Protein AF-A0A965Y0E2-F1 (afdb_monomer)

pLDDT: mean 81.2, std 21.2, range [23.09, 98.19]

Secondary structure (DSSP, 8-state):
--------SHHHHHHHHTTTTSS-------------PPPPPPPP----------------------TT---TTTS--SS-TTTSPPP---S-------TTT--SHHHHHHHHTT--BSSEE-TT--EE-STTSSBSEEEEEEEE-TTSS-EEEEEEEPTT-B-TTSPBP-HHHHHHHHHHHH-TT--SS--GGGS--TTHHHHHHTS-HHHHHHHHHHHHH--EEETTEEE-PPPTT--HHHHHHHHHTHHHHHHHHHHHHHHHHHHHHGGGHHHHSTTS-HHHHHH-HHHHHHHHHHHTTSEEE-TTS-EEETTS-EE-TTTS---HHHHHHHHHHHHTT---TTTSGGGS--

Sequence (354 aa):
MKKTAKTRILVLLLAVAMIFAVTSCSKDDTTTTTTTAPGQSTEPDGTTGDTTTTGGASGEVLPDVPADRYDATVTPRTGNNATTPLVVSTGTLDGKFSPFFNTSAYDVDVTGMTQIGLLYYDKTGAPQAGVEYPSFAYEYTQEVAADNSTSTYTFVLKNGITFSDGEPVSAKDVLFSIYVYSDPMYDGASTYYTMNIQGMSEYKLQTSAETLEMVDAILAAGVSGEAGAPEIPEAAGVSAEDSEKFWGYMDEAGVIFAQEIIDYVNNNYAGYIADMFAPYTPEEVAASDTLKAAFGMVMWGFGEVAEDGSFTDALGNSYDLAADTVDASVYWENIIGSYGYNLSDADGINYEKA

Foldseek 3Di:
DPDDDPQAPLNLLVLLVLVPDPPDDDDDDDDDDDDDDDDDDDDPPDDPPPPDPPDDDPDDDDFLADPPDDDCVVPPDPDDPVPDDDDDDDPDAPPPLDCQAGDDPRSVVVNVVQDAAQWDADPVRDTDADSPDSHQFRDKDWDAPPVNPDIDIDTDGTPLDAHPVRHDDDVVVVVVSLCQLLALPRPHDDPSLPDPDPCSVCRNSVHDPVVVVQSVQQVVQAWFDAQPDIDRDDGPPYDPVVSCSSCVSVLVSQLVQLVVLLVVCLVPPLVCCVPFVPPDHSVRCVVDQQSSSLSSQRVLVQWGADNVRWIAGVVGDIDDSVPDGDGSSVVSSSQCNVAPRDPDCPRHSVVSHD

Structure (mmCIF, N/CA/C/O backbone):
data_AF-A0A965Y0E2-F1
#
_entry.id   AF-A0A965Y0E2-F1
#
loop_
_atom_site.group_PDB
_atom_site.id
_atom_site.type_symbol
_atom_site.label_atom_id
_atom_site.label_alt_id
_atom_site.label_comp_id
_atom_site.label_asym_id
_atom_site.label_entity_id
_atom_site.label_seq_id
_atom_site.pdbx_PDB_ins_code
_atom_site.Cartn_x
_atom_site.Cartn_y
_atom_site.Cartn_z
_atom_site.occupancy
_atom_site.B_iso_or_equiv
_atom_site.auth_seq_id
_atom_site.auth_comp_id
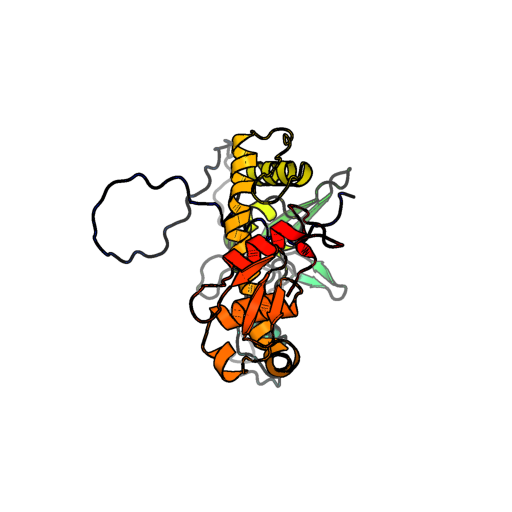_atom_site.auth_asym_id
_atom_site.auth_atom_id
_atom_site.pdbx_PDB_model_num
ATOM 1 N N . MET A 1 1 ? -15.292 18.570 -2.685 1.00 29.58 1 MET A N 1
ATOM 2 C CA . MET A 1 1 ? -14.900 17.576 -3.709 1.00 29.58 1 MET A CA 1
ATOM 3 C C . MET A 1 1 ? -13.518 17.948 -4.235 1.00 29.58 1 MET A C 1
ATOM 5 O O . MET A 1 1 ? -13.412 18.695 -5.200 1.00 29.58 1 MET A O 1
ATOM 9 N N . LYS A 1 2 ? -12.464 17.530 -3.520 1.00 28.14 2 LYS A N 1
ATOM 10 C CA . LYS A 1 2 ? -11.068 17.652 -3.964 1.00 28.14 2 LYS A CA 1
ATOM 11 C C . LYS A 1 2 ? -10.786 16.504 -4.939 1.00 28.14 2 LYS A C 1
ATOM 13 O O . LYS A 1 2 ? -11.335 15.419 -4.766 1.00 28.14 2 LYS A O 1
ATOM 18 N N . LYS A 1 3 ? -10.036 16.801 -6.000 1.00 26.55 3 LYS A N 1
ATOM 19 C CA . LYS A 1 3 ? -9.752 15.898 -7.118 1.00 26.55 3 LYS A CA 1
ATOM 20 C C . LYS A 1 3 ? -9.220 14.551 -6.616 1.00 26.55 3 LYS A C 1
ATOM 22 O O . LYS A 1 3 ? -8.367 14.494 -5.742 1.00 26.55 3 LYS A O 1
ATOM 27 N N . THR A 1 4 ? -9.793 13.514 -7.205 1.00 28.77 4 THR A N 1
ATOM 28 C CA . THR A 1 4 ? -9.456 12.093 -7.160 1.00 28.77 4 THR A CA 1
ATOM 29 C C . THR A 1 4 ? -7.957 11.802 -7.089 1.00 28.77 4 THR A C 1
ATOM 31 O O . THR A 1 4 ? -7.171 12.415 -7.808 1.00 28.77 4 THR A O 1
ATOM 34 N N . ALA A 1 5 ? -7.614 10.828 -6.241 1.00 37.31 5 ALA A N 1
ATOM 35 C CA . ALA A 1 5 ? -6.304 10.208 -6.080 1.00 37.31 5 ALA A CA 1
ATOM 36 C C . ALA A 1 5 ? -5.578 10.008 -7.422 1.00 37.31 5 ALA A C 1
ATOM 38 O O . ALA A 1 5 ? -6.067 9.292 -8.295 1.00 37.31 5 ALA A O 1
ATOM 39 N N . LYS A 1 6 ? -4.410 10.642 -7.581 1.00 43.53 6 LYS A N 1
ATOM 40 C CA . LYS A 1 6 ? -3.463 10.317 -8.653 1.00 43.53 6 LYS A CA 1
ATOM 41 C C . LYS A 1 6 ? -2.618 9.136 -8.181 1.00 43.53 6 LYS A C 1
ATOM 43 O O . LYS A 1 6 ? -1.655 9.299 -7.439 1.00 43.53 6 LYS A O 1
ATOM 48 N N . THR A 1 7 ? -3.046 7.933 -8.531 1.00 44.69 7 THR A N 1
ATOM 49 C CA . THR A 1 7 ? -2.396 6.686 -8.127 1.00 44.69 7 THR A CA 1
ATOM 50 C C . THR A 1 7 ? -1.202 6.381 -9.050 1.00 44.69 7 THR A C 1
ATOM 52 O O . THR A 1 7 ? -1.413 6.105 -10.223 1.00 44.69 7 THR A O 1
ATOM 55 N N . ARG A 1 8 ? 0.008 6.371 -8.440 1.00 57.09 8 ARG A N 1
ATOM 56 C CA . ARG A 1 8 ? 1.376 5.972 -8.891 1.00 57.09 8 ARG A CA 1
ATOM 57 C C . ARG A 1 8 ? 2.233 7.023 -9.642 1.00 57.09 8 ARG A C 1
ATOM 59 O O . ARG A 1 8 ? 2.103 7.199 -10.839 1.00 57.09 8 ARG A O 1
ATOM 66 N N . ILE A 1 9 ? 3.174 7.662 -8.927 1.00 59.78 9 ILE A N 1
ATOM 67 C CA . ILE A 1 9 ? 4.273 8.513 -9.461 1.00 59.78 9 ILE A CA 1
ATOM 68 C C . ILE A 1 9 ? 5.619 7.806 -9.188 1.00 59.78 9 ILE A C 1
ATOM 70 O O . ILE A 1 9 ? 6.377 8.210 -8.320 1.00 59.78 9 ILE A O 1
ATOM 74 N N . LEU A 1 10 ? 5.828 6.634 -9.796 1.00 49.69 10 LEU A N 1
ATOM 75 C CA . LEU A 1 10 ? 6.964 5.714 -9.580 1.00 49.69 10 LEU A CA 1
ATOM 76 C C . LEU A 1 10 ? 7.390 5.440 -8.112 1.00 49.69 10 LEU A C 1
ATOM 78 O O . LEU A 1 10 ? 8.427 5.880 -7.656 1.00 49.69 10 LEU A O 1
ATOM 82 N N . VAL A 1 11 ? 6.687 4.660 -7.286 1.00 51.94 11 VAL A N 1
ATOM 83 C CA . VAL A 1 11 ? 5.368 4.928 -6.691 1.00 51.94 11 VAL A CA 1
ATOM 84 C C . VAL A 1 11 ? 5.548 5.846 -5.466 1.00 51.94 11 VAL A C 1
ATOM 86 O O . VAL A 1 11 ? 5.697 5.400 -4.331 1.00 51.94 11 VAL A O 1
ATOM 89 N N . LEU A 1 12 ? 5.499 7.154 -5.759 1.00 57.75 12 LEU A N 1
ATOM 90 C CA . LEU A 1 12 ? 5.863 8.323 -4.935 1.00 57.75 12 LEU A CA 1
ATOM 91 C C . LEU A 1 12 ? 7.381 8.456 -4.712 1.00 57.75 12 LEU A C 1
ATOM 93 O O . LEU A 1 12 ? 7.840 8.624 -3.584 1.00 57.75 12 LEU A O 1
ATOM 97 N N . LEU A 1 13 ? 8.115 8.324 -5.835 1.00 54.41 13 LEU A N 1
ATOM 98 C CA . LEU A 1 13 ? 9.576 8.164 -5.996 1.00 54.41 13 LEU A CA 1
ATOM 99 C C . LEU A 1 13 ? 10.183 7.209 -4.963 1.00 54.41 13 LEU A C 1
ATOM 101 O O . LEU A 1 13 ? 11.173 7.478 -4.297 1.00 54.41 13 LEU A O 1
ATOM 105 N N . LEU A 1 14 ? 9.455 6.090 -4.865 1.00 50.97 14 LEU A N 1
ATOM 106 C CA . LEU A 1 14 ? 9.514 4.934 -3.962 1.00 50.97 14 LEU A CA 1
ATOM 107 C C . LEU A 1 14 ? 9.300 5.222 -2.463 1.00 50.97 14 LEU A C 1
ATOM 109 O O . LEU A 1 14 ? 9.989 4.701 -1.594 1.00 50.97 14 LEU A O 1
ATOM 113 N N . ALA A 1 15 ? 8.242 5.987 -2.176 1.00 51.47 15 ALA A N 1
ATOM 114 C CA . ALA A 1 15 ? 7.748 6.421 -0.860 1.00 51.47 15 ALA A CA 1
ATOM 115 C C . ALA A 1 15 ? 8.582 7.527 -0.183 1.00 51.47 15 ALA A C 1
ATOM 117 O O . ALA A 1 15 ? 8.897 7.453 1.001 1.00 51.47 15 ALA A O 1
ATOM 118 N N . VAL A 1 16 ? 8.886 8.591 -0.941 1.00 52.59 16 VAL A N 1
ATOM 119 C CA . VAL A 1 16 ? 9.861 9.650 -0.602 1.00 52.59 16 VAL A CA 1
ATOM 120 C C . VAL A 1 16 ? 11.269 9.056 -0.568 1.00 52.59 16 VAL A C 1
ATOM 122 O O . VAL A 1 16 ? 12.044 9.319 0.340 1.00 52.59 16 VAL A O 1
ATOM 125 N N . ALA A 1 17 ? 11.565 8.138 -1.488 1.00 52.66 17 ALA A N 1
ATOM 126 C CA . ALA A 1 17 ? 12.784 7.341 -1.480 1.00 52.66 17 ALA A CA 1
ATOM 127 C C . ALA A 1 17 ? 13.031 6.746 -0.058 1.00 52.66 17 ALA A C 1
ATOM 129 O O . ALA A 1 17 ? 14.023 6.970 0.628 1.00 52.66 17 ALA A O 1
ATOM 130 N N . MET A 1 18 ? 11.948 6.137 0.449 1.00 53.72 18 MET A N 1
ATOM 131 C CA . MET A 1 18 ? 11.673 5.645 1.812 1.00 53.72 18 MET A CA 1
ATOM 132 C C . MET A 1 18 ? 12.059 6.558 2.990 1.00 53.72 18 MET A C 1
ATOM 134 O O . MET A 1 18 ? 12.389 6.080 4.076 1.00 53.72 18 MET A O 1
ATOM 138 N N . ILE A 1 19 ? 11.944 7.874 2.788 1.00 50.62 19 ILE A N 1
ATOM 139 C CA . ILE A 1 19 ? 12.316 8.948 3.721 1.00 50.62 19 ILE A CA 1
ATOM 140 C C . ILE A 1 19 ? 13.860 9.056 3.850 1.00 50.62 19 ILE A C 1
ATOM 142 O O . ILE A 1 19 ? 14.419 9.037 4.949 1.00 50.62 19 ILE A O 1
ATOM 146 N N . PHE A 1 20 ? 14.592 9.127 2.723 1.00 51.72 20 PHE A N 1
ATOM 147 C CA . PHE A 1 20 ? 16.068 9.108 2.667 1.00 51.72 20 PHE A CA 1
ATOM 148 C C . PHE A 1 20 ? 16.770 10.234 3.462 1.00 51.72 20 PHE A C 1
ATOM 150 O O . PHE A 1 20 ? 16.831 11.399 3.056 1.00 51.72 20 PHE A O 1
ATOM 157 N N . ALA A 1 21 ? 17.449 9.924 4.566 1.00 51.31 21 ALA A N 1
ATOM 158 C CA . ALA A 1 21 ? 17.607 8.615 5.202 1.00 51.31 21 ALA A CA 1
ATOM 159 C C . ALA A 1 21 ? 17.860 8.844 6.699 1.00 51.31 21 ALA A C 1
ATOM 161 O O . ALA A 1 21 ? 18.983 9.143 7.099 1.00 51.31 21 ALA A O 1
ATOM 162 N N . VAL A 1 22 ? 16.793 8.850 7.504 1.00 43.81 22 VAL A N 1
ATOM 163 C CA . VAL A 1 22 ? 16.769 9.019 8.982 1.00 43.81 22 VAL A CA 1
ATOM 164 C C . VAL A 1 22 ? 17.597 10.204 9.562 1.00 43.81 22 VAL A C 1
ATOM 166 O O . VAL A 1 22 ? 17.837 10.250 10.758 1.00 43.81 22 VAL A O 1
ATOM 169 N N . THR A 1 23 ? 17.966 11.218 8.760 1.00 46.41 23 THR A N 1
ATOM 170 C CA . THR A 1 23 ? 18.879 12.365 9.046 1.00 46.41 23 THR A CA 1
ATOM 171 C C . THR A 1 23 ? 20.396 12.034 9.128 1.00 46.41 23 THR A C 1
ATOM 173 O O . THR A 1 23 ? 20.929 11.764 10.190 1.00 46.41 23 THR A O 1
ATOM 176 N N . SER A 1 24 ? 21.126 12.103 7.997 1.00 31.69 24 SER A N 1
ATOM 177 C CA . SER A 1 24 ? 22.609 12.187 7.852 1.00 31.69 24 SER A CA 1
ATOM 178 C C . SER A 1 24 ? 23.497 11.394 8.844 1.00 31.69 24 SER A C 1
ATOM 180 O O . SER A 1 24 ? 23.933 11.928 9.866 1.00 31.69 24 SER A O 1
ATOM 182 N N . CYS A 1 25 ? 23.947 10.185 8.484 1.00 33.22 25 CYS A N 1
ATOM 183 C CA .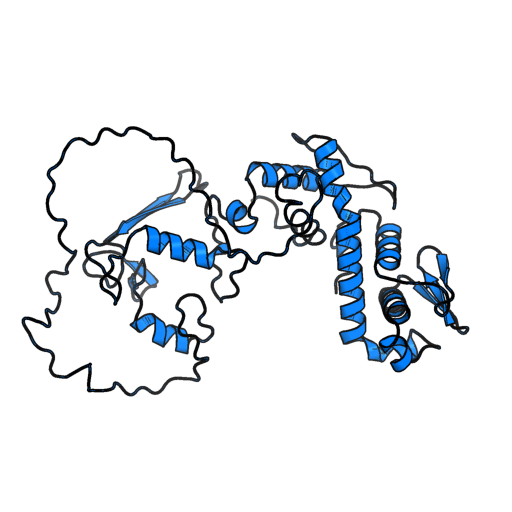 CYS A 1 25 ? 25.098 9.563 9.153 1.00 33.22 25 CYS A CA 1
ATOM 184 C C . CYS A 1 25 ? 26.390 10.372 8.911 1.00 33.22 25 CYS A C 1
ATOM 186 O O . CYS A 1 25 ? 26.945 10.380 7.811 1.00 33.22 25 CYS A O 1
ATOM 188 N N . SER A 1 26 ? 26.892 11.017 9.967 1.00 30.50 26 SER A N 1
ATOM 189 C CA . SER A 1 26 ? 28.255 11.547 10.051 1.00 30.50 26 SER A CA 1
ATOM 190 C C . SER A 1 26 ? 29.288 10.444 9.807 1.00 30.50 26 SER A C 1
ATOM 192 O O . SER A 1 26 ? 29.221 9.370 10.403 1.00 30.50 26 SER A O 1
ATOM 194 N N . LYS A 1 27 ? 30.273 10.743 8.956 1.00 30.38 27 LYS A N 1
ATOM 195 C CA . LYS A 1 27 ? 31.531 9.995 8.854 1.00 30.38 27 LYS A CA 1
ATOM 196 C C . LYS A 1 27 ? 32.229 9.959 10.219 1.00 30.38 27 LYS A C 1
ATOM 198 O O . LYS A 1 27 ? 32.478 11.015 10.788 1.00 30.38 27 LYS A O 1
ATOM 203 N N . ASP A 1 28 ? 32.560 8.764 10.695 1.00 27.45 28 ASP A N 1
ATOM 204 C CA . ASP A 1 28 ? 33.957 8.346 10.852 1.00 27.45 28 ASP A CA 1
ATOM 205 C C . ASP A 1 28 ? 34.046 6.822 11.038 1.00 27.45 28 ASP A C 1
ATOM 207 O O . ASP A 1 28 ? 33.198 6.191 11.670 1.00 27.45 28 ASP A O 1
ATOM 211 N N . ASP A 1 29 ? 35.071 6.241 10.415 1.00 30.86 29 ASP A N 1
ATOM 212 C CA . ASP A 1 29 ? 35.394 4.816 10.379 1.00 30.86 29 ASP A CA 1
ATOM 213 C C . ASP A 1 29 ? 35.432 4.160 11.772 1.00 30.86 29 ASP A C 1
ATOM 215 O O . ASP A 1 29 ? 36.034 4.698 12.701 1.00 30.86 29 ASP A O 1
ATOM 219 N N . THR A 1 30 ? 34.894 2.939 11.899 1.00 24.59 30 THR A N 1
ATOM 220 C CA . THR A 1 30 ? 35.632 1.705 12.272 1.00 24.59 30 THR A CA 1
ATOM 221 C C . THR A 1 30 ? 34.648 0.549 12.516 1.00 24.59 30 THR A C 1
ATOM 223 O O . THR A 1 30 ? 33.694 0.641 13.283 1.00 24.59 30 THR A O 1
ATOM 226 N N . THR A 1 31 ? 34.930 -0.577 11.871 1.00 29.70 31 THR A N 1
ATOM 227 C CA . THR A 1 31 ? 34.318 -1.906 11.992 1.00 29.70 31 THR A CA 1
ATOM 228 C C . THR A 1 31 ? 34.103 -2.363 13.444 1.00 29.70 31 THR A C 1
ATOM 230 O O . THR A 1 31 ? 35.066 -2.384 14.203 1.00 29.70 31 THR A O 1
ATOM 233 N N . THR A 1 32 ? 32.902 -2.845 13.805 1.00 23.09 32 THR A N 1
ATOM 234 C CA . THR A 1 32 ? 32.670 -4.054 14.640 1.00 23.09 32 THR A CA 1
ATOM 235 C C . THR A 1 32 ? 31.194 -4.474 14.579 1.00 23.09 32 THR A C 1
ATOM 237 O O . THR A 1 32 ? 30.291 -3.731 14.948 1.00 23.09 32 THR A O 1
ATOM 240 N N . THR A 1 33 ? 30.966 -5.708 14.137 1.00 31.58 33 THR A N 1
ATOM 241 C CA . THR A 1 33 ? 29.688 -6.428 14.111 1.00 31.58 33 THR A CA 1
ATOM 242 C C . THR A 1 33 ? 29.093 -6.577 15.514 1.00 31.58 33 THR A C 1
ATOM 244 O O . THR A 1 33 ? 29.697 -7.244 16.349 1.00 31.58 33 THR A O 1
ATOM 247 N N . THR A 1 34 ? 27.895 -6.036 15.772 1.00 23.25 34 THR A N 1
ATOM 248 C CA . THR A 1 34 ? 27.029 -6.518 16.867 1.00 23.25 34 THR A CA 1
ATOM 249 C C . THR A 1 34 ? 25.549 -6.367 16.505 1.00 23.25 34 THR A C 1
ATOM 251 O O . THR A 1 34 ? 25.048 -5.266 16.294 1.00 23.25 34 THR A O 1
ATOM 254 N N . THR A 1 35 ? 24.855 -7.500 16.437 1.00 32.41 35 THR A N 1
ATOM 255 C CA . THR A 1 35 ? 23.401 -7.633 16.308 1.00 32.41 35 THR A CA 1
ATOM 256 C C . THR A 1 35 ? 22.686 -6.886 17.436 1.00 32.41 35 THR A C 1
ATOM 258 O O . THR A 1 35 ? 22.940 -7.184 18.602 1.00 32.41 35 THR A O 1
ATOM 261 N N . THR A 1 36 ? 21.773 -5.962 17.112 1.00 24.80 36 THR A N 1
ATOM 262 C CA . THR A 1 36 ? 20.898 -5.308 18.104 1.00 24.80 36 THR A CA 1
ATOM 263 C C . THR A 1 36 ? 19.441 -5.331 17.637 1.00 24.80 36 THR A C 1
ATOM 265 O O . THR A 1 36 ? 19.148 -5.079 16.473 1.00 24.80 36 THR A O 1
ATOM 268 N N . ALA A 1 37 ? 18.562 -5.702 18.570 1.00 25.33 37 ALA A N 1
ATOM 269 C CA . ALA A 1 37 ? 17.109 -5.807 18.463 1.00 25.33 37 ALA A CA 1
ATOM 270 C C . ALA A 1 37 ? 16.415 -4.442 18.227 1.00 25.33 37 ALA A C 1
ATOM 272 O O . ALA A 1 37 ? 17.038 -3.408 18.478 1.00 25.33 37 ALA A O 1
ATOM 273 N N . PRO A 1 38 ? 15.135 -4.414 17.794 1.00 30.14 38 PRO A N 1
ATOM 274 C CA . PRO A 1 38 ? 14.426 -3.172 17.486 1.00 30.14 38 PRO A CA 1
ATOM 275 C C . PRO A 1 38 ? 14.249 -2.306 18.738 1.00 30.14 38 PRO A C 1
ATOM 277 O O . PRO A 1 38 ? 13.736 -2.764 19.761 1.00 30.14 38 PRO A O 1
ATOM 280 N N . GLY A 1 39 ? 14.718 -1.062 18.644 1.00 28.23 39 GLY A N 1
ATOM 281 C CA . GLY A 1 39 ? 14.663 -0.056 19.696 1.00 28.23 39 GLY A CA 1
ATOM 282 C C . GLY A 1 39 ? 13.281 0.573 19.859 1.00 28.23 39 GLY A C 1
ATOM 283 O O . GLY A 1 39 ? 12.500 0.676 18.918 1.00 28.23 39 GLY A O 1
ATOM 284 N N . GLN A 1 40 ? 13.022 0.990 21.097 1.00 29.67 40 GLN A N 1
ATOM 285 C CA . GLN A 1 40 ? 11.856 1.732 21.565 1.00 29.67 40 GLN A CA 1
ATOM 286 C C . GLN A 1 40 ? 11.558 2.970 20.713 1.00 29.67 40 GLN A C 1
ATOM 288 O O . GLN A 1 40 ? 12.422 3.823 20.519 1.00 29.67 40 GLN A O 1
ATOM 293 N N . SER A 1 41 ? 10.292 3.099 20.312 1.00 29.19 41 SER A N 1
ATOM 294 C CA . SER A 1 41 ? 9.706 4.366 19.883 1.00 29.19 41 SER A CA 1
ATOM 295 C C . SER A 1 41 ? 9.712 5.345 21.053 1.00 29.19 41 SER A C 1
ATOM 297 O O . SER A 1 41 ? 9.201 5.043 22.134 1.00 29.19 41 SER A O 1
ATOM 299 N N . THR A 1 42 ? 10.280 6.522 20.825 1.00 28.77 42 THR A N 1
ATOM 300 C CA . THR A 1 42 ? 10.193 7.672 21.719 1.00 28.77 42 THR A CA 1
ATOM 301 C C . THR A 1 42 ? 8.747 8.146 21.848 1.00 28.77 42 THR A C 1
ATOM 303 O O . THR A 1 42 ? 8.009 8.243 20.869 1.00 28.77 42 THR A O 1
ATOM 306 N N . GLU A 1 43 ? 8.370 8.403 23.092 1.00 31.09 43 GLU A N 1
ATOM 307 C CA . GLU A 1 43 ? 7.111 8.962 23.573 1.00 31.09 43 GLU A CA 1
ATOM 308 C C . GLU A 1 43 ? 6.873 10.371 22.986 1.00 31.09 43 GLU A C 1
ATOM 310 O O . GLU A 1 43 ? 7.825 11.155 22.919 1.00 31.09 43 GLU A O 1
ATOM 315 N N . PRO A 1 44 ? 5.649 10.743 22.563 1.00 32.69 44 PRO A N 1
ATOM 316 C CA . PRO A 1 44 ? 5.356 12.128 22.228 1.00 32.69 44 PRO A CA 1
ATOM 317 C C . PRO A 1 44 ? 5.287 12.953 23.514 1.00 32.69 44 PRO A C 1
ATOM 319 O O . PRO A 1 44 ? 4.547 12.617 24.440 1.00 32.69 44 PRO A O 1
ATOM 322 N N . ASP A 1 45 ? 6.045 14.047 23.534 1.00 29.47 45 ASP A N 1
ATOM 323 C CA . ASP A 1 45 ? 6.019 15.096 24.549 1.00 29.47 45 ASP A CA 1
ATOM 324 C C . ASP A 1 45 ? 4.611 15.709 24.640 1.00 29.47 45 ASP A C 1
ATOM 326 O O . ASP A 1 45 ? 4.214 16.602 23.886 1.00 29.47 45 ASP A O 1
ATOM 330 N N . GLY A 1 46 ? 3.814 15.160 25.554 1.00 31.09 46 GLY A N 1
ATOM 331 C CA . GLY A 1 46 ? 2.538 15.711 25.965 1.00 31.09 46 GLY A CA 1
ATOM 332 C C . GLY A 1 46 ? 2.785 16.958 26.798 1.00 31.09 46 GLY A C 1
ATOM 333 O O . GLY A 1 46 ? 3.031 16.873 28.002 1.00 31.09 46 GLY A O 1
ATOM 334 N N . THR A 1 47 ? 2.667 18.121 26.153 1.00 27.50 47 THR A N 1
ATOM 335 C CA . THR A 1 47 ? 2.548 19.414 26.831 1.00 27.50 47 THR A CA 1
ATOM 336 C C . THR A 1 47 ? 1.549 19.280 27.975 1.00 27.50 47 THR A C 1
ATOM 338 O O . THR A 1 47 ? 0.368 18.990 27.778 1.00 27.50 47 THR A O 1
ATOM 341 N N . THR A 1 48 ? 2.057 19.468 29.188 1.00 31.95 48 THR A N 1
ATOM 342 C CA . THR A 1 48 ? 1.314 19.377 30.438 1.00 31.95 48 THR A CA 1
ATOM 343 C C . THR A 1 48 ? 0.363 20.569 30.513 1.00 31.95 48 THR A C 1
ATOM 345 O O . THR A 1 48 ? 0.682 21.628 31.049 1.00 31.95 48 THR A O 1
ATOM 348 N N . GLY A 1 49 ? -0.820 20.410 29.925 1.00 28.80 49 GLY A N 1
ATOM 349 C CA . GLY A 1 49 ? -1.976 21.230 30.242 1.00 28.80 49 GLY A CA 1
ATOM 350 C C . GLY A 1 49 ? -2.433 20.870 31.648 1.00 28.80 49 GLY A C 1
ATOM 351 O O . GLY A 1 49 ? -3.183 19.914 31.828 1.00 28.80 49 GLY A O 1
ATOM 352 N N . ASP A 1 50 ? -1.936 21.619 32.630 1.00 31.94 50 ASP A N 1
ATOM 353 C CA . ASP A 1 50 ? -2.426 21.652 34.006 1.00 31.94 50 ASP A CA 1
ATOM 354 C C . ASP A 1 50 ? -3.942 21.902 33.998 1.00 31.94 50 ASP A C 1
ATOM 356 O O . ASP A 1 50 ? -4.419 23.035 33.943 1.00 31.94 50 ASP A O 1
ATOM 360 N N . THR A 1 51 ? -4.718 20.819 33.991 1.00 31.25 51 THR A N 1
ATOM 361 C CA . THR A 1 51 ? -6.118 20.860 34.389 1.00 31.25 51 THR A CA 1
ATOM 362 C C . THR A 1 51 ? -6.146 20.418 35.831 1.00 31.25 51 THR A C 1
ATOM 364 O O . THR A 1 51 ? -6.054 19.234 36.145 1.00 31.25 51 THR A O 1
ATOM 367 N N . THR A 1 52 ? -6.245 21.421 36.693 1.00 26.86 52 THR A N 1
ATOM 368 C CA . THR A 1 52 ? -6.506 21.331 38.120 1.00 26.86 52 THR A CA 1
ATOM 369 C C . THR A 1 52 ? -7.433 20.157 38.441 1.00 26.86 52 THR A C 1
ATOM 371 O O . THR A 1 52 ? -8.653 20.232 38.274 1.00 26.86 52 THR A O 1
ATOM 374 N N . THR A 1 53 ? -6.846 19.070 38.943 1.00 30.05 53 THR A N 1
ATOM 375 C CA . THR A 1 53 ? -7.573 17.974 39.574 1.00 30.05 53 THR A CA 1
ATOM 376 C C . THR A 1 53 ? -8.250 18.545 40.810 1.00 30.05 53 THR A C 1
ATOM 378 O O . THR A 1 53 ? -7.641 18.720 41.866 1.00 30.05 53 THR A O 1
ATOM 381 N N . THR A 1 54 ? -9.528 18.882 40.676 1.00 31.28 54 THR A N 1
ATOM 382 C CA . THR A 1 54 ? -10.362 19.149 41.841 1.00 31.28 54 THR A CA 1
ATOM 383 C C . THR A 1 54 ? -10.531 17.805 42.537 1.00 31.28 54 THR A C 1
ATOM 385 O O . THR A 1 54 ? -11.138 16.892 41.984 1.00 31.28 54 THR A O 1
ATOM 388 N N . GLY A 1 55 ? -9.903 17.658 43.705 1.00 42.03 55 GLY A N 1
ATOM 389 C CA . GLY A 1 55 ? -9.889 16.423 44.479 1.00 42.03 55 GLY A CA 1
ATOM 390 C C . GLY A 1 55 ? -11.296 15.878 44.726 1.00 42.03 55 GLY A C 1
ATOM 391 O O . GLY A 1 55 ? -12.064 16.445 45.502 1.00 42.03 55 GLY A O 1
ATOM 392 N N . GLY A 1 56 ? -11.598 14.757 44.075 1.00 32.94 56 GLY A N 1
ATOM 393 C CA . GLY A 1 56 ? -12.693 13.846 44.389 1.00 32.94 56 GLY A CA 1
ATOM 394 C C . GLY A 1 56 ? -12.102 12.530 44.894 1.00 32.94 56 GLY A C 1
ATOM 395 O O . GLY A 1 56 ? -11.082 12.077 44.388 1.00 32.94 56 GLY A O 1
ATOM 396 N N . ALA A 1 57 ? -12.697 11.977 45.949 1.00 39.59 57 ALA A N 1
ATOM 397 C CA . ALA A 1 57 ? -12.190 10.867 46.755 1.00 39.59 57 ALA A CA 1
ATOM 398 C C . ALA A 1 57 ? -11.668 9.654 45.956 1.00 39.59 57 ALA A C 1
ATOM 400 O O . ALA A 1 57 ? -12.276 9.245 44.970 1.00 39.59 57 ALA A O 1
ATOM 401 N N . SER A 1 58 ? -10.598 9.020 46.458 1.00 47.72 58 SER A N 1
ATOM 402 C CA . SER A 1 58 ? -10.126 7.699 46.024 1.00 47.72 58 SER A CA 1
ATOM 403 C C . SER A 1 58 ? -11.127 6.605 46.429 1.00 47.72 58 SER A C 1
ATOM 405 O O . SER A 1 58 ? -10.918 5.866 47.395 1.00 47.72 58 SER A O 1
ATOM 407 N N . GLY A 1 59 ? -12.260 6.552 45.736 1.00 52.47 59 GLY A N 1
ATOM 408 C CA . GLY A 1 59 ? -13.143 5.395 45.748 1.00 52.47 59 GLY A CA 1
ATOM 409 C C . GLY A 1 59 ? -12.538 4.284 44.894 1.00 52.47 59 GLY A C 1
ATOM 410 O O . GLY A 1 59 ? -11.979 4.552 43.834 1.00 52.47 59 GLY A O 1
ATOM 411 N N . GLU A 1 60 ? -12.635 3.044 45.362 1.00 73.38 60 GLU A N 1
ATOM 412 C CA . GLU A 1 60 ? -12.396 1.866 44.530 1.00 73.38 60 GLU A CA 1
ATOM 413 C C . GLU A 1 60 ? -13.364 1.908 43.338 1.00 73.38 60 GLU A C 1
ATOM 415 O O . GLU A 1 60 ? -14.580 1.999 43.526 1.00 73.38 60 GLU A O 1
ATOM 420 N N . VAL A 1 61 ? -12.832 1.909 42.113 1.00 75.56 61 VAL A N 1
ATOM 421 C CA . VAL A 1 61 ? -13.656 1.858 40.901 1.00 75.56 61 VAL A CA 1
ATOM 422 C C . VAL A 1 61 ? -14.160 0.428 40.754 1.00 75.56 61 VAL A C 1
ATOM 424 O O . VAL A 1 61 ? -13.384 -0.487 40.483 1.00 75.56 61 VAL A O 1
ATOM 427 N N . LEU A 1 62 ? -15.458 0.232 40.981 1.00 83.12 62 LEU A N 1
ATOM 428 C CA . LEU A 1 62 ? -16.086 -1.081 40.883 1.00 83.12 62 LEU A CA 1
ATOM 429 C C . LEU A 1 62 ? -16.258 -1.498 39.412 1.00 83.12 62 LEU A C 1
ATOM 431 O O . LEU A 1 62 ? -16.481 -0.635 38.561 1.00 83.12 62 LEU A O 1
ATOM 435 N N . PRO A 1 63 ? -16.191 -2.806 39.101 1.00 86.38 63 PRO A N 1
ATOM 436 C CA . PRO A 1 63 ? -16.480 -3.305 37.763 1.00 86.38 63 PRO A CA 1
ATOM 437 C C . PRO A 1 63 ? -17.903 -2.964 37.309 1.00 86.38 63 PRO A C 1
ATOM 439 O O . PRO A 1 63 ? -18.854 -3.082 38.088 1.00 86.38 63 PRO A O 1
ATOM 442 N N . ASP A 1 64 ? -18.058 -2.625 36.030 1.00 87.94 64 ASP A N 1
ATOM 443 C CA . ASP A 1 64 ? -19.375 -2.431 35.424 1.00 87.94 64 ASP A CA 1
ATOM 444 C C . ASP A 1 64 ? -20.025 -3.793 35.162 1.00 87.94 64 ASP A C 1
ATOM 446 O O . ASP A 1 64 ? -19.630 -4.544 34.266 1.00 87.94 64 ASP A O 1
ATOM 450 N N . VAL A 1 65 ? -21.031 -4.127 35.969 1.00 85.06 65 VAL A N 1
ATOM 451 C CA . VAL A 1 65 ? -21.702 -5.428 35.944 1.00 85.06 65 VAL A CA 1
ATOM 452 C C . VAL A 1 65 ? -23.202 -5.238 35.696 1.00 85.06 65 VAL A C 1
ATOM 454 O O . VAL A 1 65 ? -23.843 -4.527 36.472 1.00 85.06 65 VAL A O 1
ATOM 457 N N . PRO A 1 66 ? -23.780 -5.885 34.661 1.00 84.31 66 PRO A N 1
ATOM 458 C CA . PRO A 1 66 ? -25.227 -5.933 34.463 1.00 84.31 66 PRO A CA 1
ATOM 459 C C . PRO A 1 66 ? -25.952 -6.430 35.709 1.00 84.31 66 PRO A C 1
ATOM 461 O O . PRO A 1 66 ? -25.493 -7.374 36.360 1.00 84.31 66 PRO A O 1
ATOM 464 N N . ALA A 1 67 ? -27.104 -5.841 36.023 1.00 83.69 67 ALA A N 1
ATOM 465 C CA . ALA A 1 67 ? -27.868 -6.215 37.215 1.00 83.69 67 ALA A CA 1
ATOM 466 C C . ALA A 1 67 ? -28.342 -7.680 37.182 1.00 83.69 67 ALA A C 1
ATOM 468 O O . ALA A 1 67 ? -28.532 -8.300 38.229 1.00 83.69 67 ALA A O 1
ATOM 469 N N . ASP A 1 68 ? -28.521 -8.235 35.985 1.00 80.62 68 ASP A N 1
ATOM 470 C CA . ASP A 1 68 ? -28.934 -9.612 35.728 1.00 80.62 68 ASP A CA 1
ATOM 471 C C . ASP A 1 68 ? -27.762 -10.531 35.336 1.00 80.62 68 ASP A C 1
ATOM 473 O O . ASP A 1 68 ? -27.990 -11.670 34.907 1.00 80.62 68 ASP A O 1
ATOM 477 N N . ARG A 1 69 ? -26.504 -10.081 35.507 1.0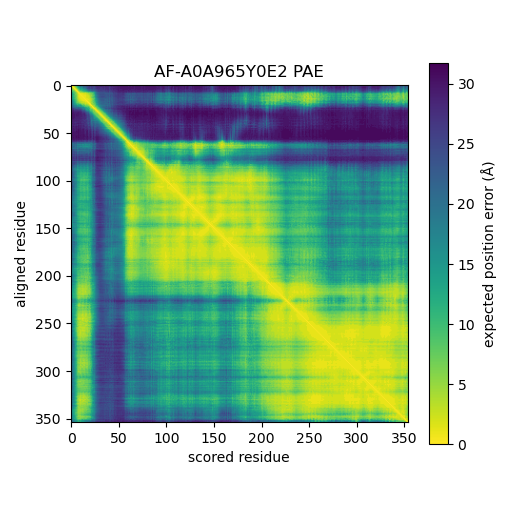0 79.25 69 ARG A N 1
ATOM 478 C CA . ARG A 1 69 ? -25.328 -10.902 35.200 1.00 79.25 69 ARG A CA 1
ATOM 479 C C . ARG A 1 69 ? -25.431 -12.226 35.946 1.00 79.25 69 ARG A C 1
ATOM 481 O O . ARG A 1 69 ? -25.451 -12.286 37.174 1.00 79.25 69 ARG A O 1
ATOM 488 N N . TYR A 1 70 ? -25.382 -13.309 35.179 1.00 76.38 70 TYR A N 1
ATOM 489 C CA . TYR A 1 70 ? -25.273 -14.642 35.741 1.00 76.38 70 TYR A CA 1
ATOM 490 C C . TYR A 1 70 ? -23.960 -14.795 36.520 1.00 76.38 70 TYR A C 1
ATOM 492 O O . TYR A 1 70 ? -22.870 -14.836 35.937 1.00 76.38 70 TYR A O 1
ATOM 500 N N . ASP A 1 71 ? -24.070 -14.916 37.839 1.00 76.81 71 ASP A N 1
ATOM 501 C CA . ASP A 1 71 ? -22.946 -15.210 38.715 1.00 76.81 71 ASP A CA 1
ATOM 502 C C . ASP A 1 71 ? -22.776 -16.727 38.866 1.00 76.81 71 ASP A C 1
ATOM 504 O O . ASP A 1 71 ? -23.484 -17.389 39.630 1.00 76.81 71 ASP A O 1
ATOM 508 N N . ALA A 1 72 ? -21.804 -17.273 38.133 1.00 69.62 72 ALA A N 1
ATOM 509 C CA . ALA A 1 72 ? -21.462 -18.692 38.174 1.00 69.62 72 ALA A CA 1
ATOM 510 C C . ALA A 1 72 ? -20.902 -19.153 39.536 1.00 69.62 72 ALA A C 1
ATOM 512 O O . ALA A 1 72 ? -20.837 -20.359 39.780 1.00 69.62 72 ALA A O 1
ATOM 513 N N . THR A 1 73 ? -20.494 -18.223 40.411 1.00 70.44 73 THR A N 1
ATOM 514 C CA . THR A 1 73 ? -20.053 -18.527 41.783 1.00 70.44 73 THR A CA 1
ATOM 515 C C . THR A 1 73 ? -21.233 -18.728 42.734 1.00 70.44 73 THR A C 1
ATOM 517 O O . THR A 1 73 ? -21.132 -19.506 43.682 1.00 70.44 73 THR A O 1
ATOM 520 N N . VAL A 1 74 ? -22.370 -18.084 42.449 1.00 79.12 74 VAL A N 1
ATOM 521 C CA . VAL A 1 74 ? -23.603 -18.172 43.247 1.00 79.12 74 VAL A CA 1
ATOM 522 C C . VAL A 1 74 ? -24.541 -19.241 42.697 1.00 79.12 74 VAL A C 1
ATOM 524 O O . VAL A 1 74 ? -25.100 -20.032 43.455 1.00 79.12 74 VAL A O 1
ATOM 527 N N . THR A 1 75 ? -24.705 -19.290 41.375 1.00 78.88 75 THR A N 1
ATOM 528 C CA . THR A 1 75 ? -25.520 -20.295 40.688 1.00 78.88 75 THR A CA 1
ATOM 529 C C . THR A 1 75 ? -24.606 -21.105 39.775 1.00 78.88 75 THR A C 1
ATOM 531 O O . THR A 1 75 ? -24.215 -20.600 38.729 1.00 78.88 75 THR A O 1
ATOM 534 N N . PRO A 1 76 ? -24.237 -22.348 40.125 1.00 69.44 76 PRO A N 1
ATOM 535 C CA . PRO A 1 76 ? -23.378 -23.166 39.277 1.00 69.44 76 PRO A CA 1
ATOM 536 C C . PRO A 1 76 ? -24.069 -23.511 37.956 1.00 69.44 76 PRO A C 1
ATOM 538 O O . PRO A 1 76 ? -25.261 -23.835 37.930 1.00 69.44 76 PRO A O 1
ATOM 541 N N . ARG A 1 77 ? -23.321 -23.498 36.849 1.00 69.00 77 ARG A N 1
ATOM 542 C CA . ARG A 1 77 ? -23.833 -23.988 35.561 1.00 69.00 77 ARG A CA 1
ATOM 543 C C . ARG A 1 77 ? -24.074 -25.494 35.646 1.00 69.00 77 ARG A C 1
ATOM 545 O O . ARG A 1 77 ? -23.266 -26.232 36.208 1.00 69.00 77 ARG A O 1
ATOM 552 N N . THR A 1 78 ? -25.149 -25.978 35.031 1.00 70.12 78 THR A N 1
ATOM 553 C CA . THR A 1 78 ? -25.303 -27.410 34.744 1.00 70.12 78 THR A CA 1
ATOM 554 C C . THR A 1 78 ? -24.365 -27.792 33.600 1.00 70.12 78 THR A C 1
ATOM 556 O O . THR A 1 78 ? -24.733 -27.697 32.433 1.00 70.12 78 THR A O 1
ATOM 559 N N . GLY A 1 79 ? -23.134 -28.177 33.942 1.00 68.31 79 GLY A N 1
ATOM 560 C CA . GLY A 1 79 ? -22.096 -28.607 33.000 1.00 68.31 79 GLY A CA 1
ATOM 561 C C . GLY A 1 79 ? -20.707 -28.128 33.420 1.00 68.31 79 GLY A C 1
ATOM 562 O O . GLY A 1 79 ? -20.568 -27.094 34.068 1.00 68.31 79 GLY A O 1
ATOM 563 N N . ASN A 1 80 ? -19.668 -28.885 33.063 1.00 71.19 80 ASN A N 1
ATOM 564 C CA . ASN A 1 80 ? -18.283 -28.487 33.304 1.00 71.19 80 ASN A CA 1
ATOM 565 C C . ASN A 1 80 ? -17.633 -28.096 31.974 1.00 71.19 80 ASN A C 1
ATOM 567 O O . ASN A 1 80 ? -17.201 -28.973 31.228 1.00 71.19 80 ASN A O 1
ATOM 571 N N . ASN A 1 81 ? -17.551 -26.794 31.689 1.00 71.62 81 ASN A N 1
ATOM 572 C CA . ASN A 1 81 ? -16.951 -26.276 30.454 1.00 71.62 81 ASN A CA 1
ATOM 573 C C . ASN A 1 81 ? -15.460 -26.639 30.316 1.00 71.62 81 ASN A C 1
ATOM 575 O O . ASN A 1 81 ? -14.949 -26.651 29.204 1.00 71.62 81 ASN A O 1
ATOM 579 N N . ALA A 1 82 ? -14.769 -26.971 31.415 1.00 71.69 82 ALA A N 1
ATOM 580 C CA . ALA A 1 82 ? -13.379 -27.424 31.368 1.00 71.69 82 ALA A CA 1
ATOM 581 C C . ALA A 1 82 ? -13.239 -28.890 30.920 1.00 71.69 82 ALA A C 1
ATOM 583 O O . ALA A 1 82 ? -12.160 -29.297 30.501 1.00 71.69 82 ALA A O 1
ATOM 584 N N . THR A 1 83 ? -14.302 -29.700 31.012 1.00 79.38 83 THR A N 1
ATOM 585 C CA . THR A 1 83 ? -14.252 -31.143 30.692 1.00 79.38 83 THR A CA 1
ATOM 586 C C . THR A 1 83 ? -15.314 -31.604 29.698 1.00 79.38 83 THR A C 1
ATOM 588 O O . THR A 1 83 ? -15.327 -32.774 29.325 1.00 79.38 83 THR A O 1
ATOM 591 N N . THR A 1 84 ? -16.224 -30.723 29.289 1.00 83.00 84 THR A N 1
ATOM 592 C CA . THR A 1 84 ? -17.320 -31.031 28.363 1.00 83.00 84 THR A CA 1
ATOM 593 C C . THR A 1 84 ? -17.068 -30.280 27.059 1.00 83.00 84 THR A C 1
ATOM 595 O O . THR A 1 84 ? -17.316 -29.076 27.010 1.00 83.00 84 THR A O 1
ATOM 598 N N . PRO A 1 85 ? -16.547 -30.944 26.013 1.00 81.81 85 PRO A N 1
ATOM 599 C CA . PRO A 1 85 ? -16.274 -30.280 24.747 1.00 81.81 85 PRO A CA 1
ATOM 600 C C . PRO A 1 85 ? -17.578 -29.943 24.017 1.00 81.81 85 PRO A C 1
ATOM 602 O O . PRO A 1 85 ? -18.487 -30.771 23.925 1.00 81.81 85 PRO A O 1
ATOM 605 N N . LEU A 1 86 ? -17.649 -28.737 23.454 1.00 82.50 86 LEU A N 1
ATOM 606 C CA . LEU A 1 86 ? -18.628 -28.397 22.427 1.00 82.50 86 LEU A CA 1
ATOM 607 C C . LEU A 1 86 ? -18.114 -28.934 21.083 1.00 82.50 86 LEU A C 1
ATOM 609 O O . LEU A 1 86 ? -17.019 -28.576 20.657 1.00 82.50 86 LEU A O 1
ATOM 613 N N . VAL A 1 87 ? -18.895 -29.788 20.420 1.00 86.50 87 VAL A N 1
ATOM 614 C CA . VAL A 1 87 ? -18.565 -30.309 19.085 1.00 86.50 87 VAL A CA 1
ATOM 615 C C . VAL A 1 87 ? -19.422 -29.587 18.053 1.00 86.50 87 VAL A C 1
ATOM 617 O O . VAL A 1 87 ? -20.648 -29.681 18.090 1.00 86.50 87 VAL A O 1
ATOM 620 N N . VAL A 1 88 ? -18.770 -28.881 17.132 1.00 86.81 88 VAL A N 1
ATOM 621 C CA . VAL A 1 88 ? -19.409 -28.153 16.029 1.00 86.81 88 VAL A CA 1
ATOM 622 C C . VAL A 1 88 ? -18.865 -28.638 14.691 1.00 86.81 88 VAL A C 1
ATOM 624 O O . VAL A 1 88 ? -17.706 -29.031 14.587 1.00 86.81 88 VAL A O 1
ATOM 627 N N . SER A 1 89 ? -19.710 -28.602 13.663 1.00 92.06 89 SER A N 1
ATOM 628 C CA . SER A 1 89 ? -19.270 -28.710 12.273 1.00 92.06 89 SER A CA 1
ATOM 629 C C . SER A 1 89 ? -19.077 -27.298 11.734 1.00 92.06 89 SER A C 1
ATOM 631 O O . SER A 1 89 ? -19.987 -26.481 11.847 1.00 92.06 89 SER A O 1
ATOM 633 N N . THR A 1 90 ? -17.924 -27.026 11.136 1.00 92.31 90 THR A N 1
ATOM 634 C CA . THR A 1 90 ? -17.599 -25.745 10.495 1.00 92.31 90 THR A CA 1
ATOM 635 C C . THR A 1 90 ? -17.040 -25.995 9.092 1.00 92.31 90 THR A C 1
ATOM 637 O O . THR A 1 90 ? -16.780 -27.146 8.728 1.00 92.31 90 THR A O 1
ATOM 640 N N . GLY A 1 91 ? -16.915 -24.941 8.284 1.00 93.75 91 GLY A N 1
ATOM 641 C CA . GLY A 1 91 ? -16.168 -25.005 7.031 1.00 93.75 91 GLY A CA 1
ATOM 642 C C . GLY A 1 91 ? -14.664 -25.175 7.268 1.00 93.75 91 GLY A C 1
ATOM 643 O O . GLY A 1 91 ? -14.202 -25.312 8.400 1.00 93.75 91 GLY A O 1
ATOM 644 N N . THR A 1 92 ? -13.883 -25.195 6.190 1.00 94.69 92 THR A N 1
ATOM 645 C CA . THR A 1 92 ? -12.424 -25.329 6.293 1.00 94.69 92 THR A CA 1
ATOM 646 C C . THR A 1 92 ? -11.822 -24.100 6.970 1.00 94.69 92 THR A C 1
ATOM 648 O O . THR A 1 92 ? -11.989 -22.991 6.479 1.00 94.69 92 THR A O 1
ATOM 651 N N . LEU A 1 93 ? -11.110 -24.314 8.075 1.00 93.75 93 LEU A N 1
ATOM 652 C CA . LEU A 1 93 ? -10.332 -23.290 8.772 1.00 93.75 93 LEU A CA 1
ATOM 653 C C . LEU A 1 93 ? -8.959 -23.142 8.107 1.00 93.75 93 LEU A C 1
ATOM 655 O O . LEU A 1 93 ? -8.350 -24.157 7.758 1.00 93.75 93 LEU A O 1
ATOM 659 N N . ASP A 1 94 ? -8.437 -21.917 8.030 1.00 94.12 94 ASP A N 1
ATOM 660 C CA . ASP A 1 94 ? -7.034 -21.691 7.648 1.00 94.12 94 ASP A CA 1
ATOM 661 C C . ASP A 1 94 ? -6.099 -21.834 8.863 1.00 94.12 94 ASP A C 1
ATOM 663 O O . ASP A 1 94 ? -4.880 -21.933 8.713 1.00 94.12 94 ASP A O 1
ATOM 667 N N . GLY A 1 95 ? -6.661 -21.857 10.081 1.00 93.38 95 GLY A N 1
ATOM 668 C CA . GLY A 1 95 ? -5.915 -22.033 11.328 1.00 93.38 95 GLY A CA 1
ATOM 669 C C . GLY A 1 95 ? -5.259 -20.748 11.836 1.00 93.38 95 GLY A C 1
ATOM 670 O O . GLY A 1 95 ? -4.415 -20.799 12.734 1.00 93.38 95 GLY A O 1
ATOM 671 N N . LYS A 1 96 ? -5.638 -19.590 11.284 1.00 93.19 96 LYS A N 1
ATOM 672 C CA . LYS A 1 96 ? -5.133 -18.276 11.697 1.00 93.19 96 LYS A CA 1
ATOM 673 C C . LYS A 1 96 ? -6.056 -17.647 12.741 1.00 93.19 96 LYS A C 1
ATOM 675 O O . LYS A 1 96 ? -6.854 -16.768 12.439 1.00 93.19 96 LYS A O 1
ATOM 680 N N . PHE A 1 97 ? -5.911 -18.054 14.000 1.00 92.75 97 PHE A N 1
ATOM 681 C CA . PHE A 1 97 ? -6.748 -17.569 15.113 1.00 92.75 97 PHE A CA 1
ATOM 682 C C . PHE A 1 97 ? -6.278 -16.250 15.742 1.00 92.75 97 PHE A C 1
ATOM 684 O O . PHE A 1 97 ? -6.549 -15.980 16.912 1.00 92.75 97 PHE A O 1
ATOM 691 N N . SER A 1 98 ? -5.563 -15.418 14.985 1.00 93.56 98 SER A N 1
ATOM 692 C CA . SER A 1 98 ? -5.291 -14.052 15.421 1.00 93.56 98 SER A CA 1
ATOM 693 C C . SER A 1 98 ? -6.499 -13.171 15.094 1.00 93.56 98 SER A C 1
ATOM 695 O O . SER A 1 98 ? -6.954 -13.185 13.946 1.00 93.56 98 SER A O 1
ATOM 697 N N . PRO A 1 99 ? -7.006 -12.355 16.036 1.00 91.62 99 PRO A N 1
ATOM 698 C CA . PRO A 1 99 ? -8.079 -11.412 15.729 1.00 91.62 99 PRO A CA 1
ATOM 699 C C . PRO A 1 99 ? -7.660 -10.355 14.697 1.00 91.62 99 PRO A C 1
ATOM 701 O O . PRO A 1 99 ? -8.519 -9.807 14.017 1.00 91.62 99 PRO A O 1
ATOM 704 N N . PHE A 1 100 ? -6.354 -10.123 14.524 1.00 94.38 100 PHE A N 1
ATOM 705 C CA . PHE A 1 100 ? -5.815 -9.170 13.554 1.00 94.38 100 PHE A CA 1
ATOM 706 C C . PHE A 1 100 ? -5.546 -9.775 12.167 1.00 94.38 100 PHE A C 1
ATOM 708 O O . PHE A 1 100 ? -5.577 -9.044 11.182 1.00 94.38 100 PHE A O 1
ATOM 715 N N . PHE A 1 101 ? -5.278 -11.085 12.076 1.00 94.75 101 PHE A N 1
ATOM 716 C CA . PHE A 1 101 ? -4.734 -11.733 10.865 1.00 94.75 101 PHE A CA 1
ATOM 717 C C . PHE A 1 101 ? -5.481 -13.006 10.442 1.00 94.75 101 PHE A C 1
ATOM 719 O O . PHE A 1 101 ? -4.939 -13.837 9.710 1.00 94.75 101 PHE A O 1
ATOM 726 N N . ASN A 1 102 ? -6.708 -13.201 10.924 1.00 93.38 102 ASN A N 1
ATOM 727 C CA . ASN A 1 102 ? -7.583 -14.242 10.390 1.00 93.38 102 ASN A CA 1
ATOM 728 C C . ASN A 1 102 ? -7.803 -14.035 8.882 1.00 93.38 102 ASN A C 1
ATOM 730 O O . ASN A 1 102 ? -7.828 -12.906 8.390 1.00 93.38 102 ASN A O 1
ATOM 734 N N . THR A 1 103 ? -7.917 -15.138 8.142 1.00 90.69 103 THR A N 1
ATOM 735 C CA . THR A 1 103 ? -8.057 -15.109 6.674 1.00 90.69 103 THR A CA 1
ATOM 736 C C . THR A 1 103 ? -9.323 -15.784 6.174 1.00 90.69 103 THR A C 1
ATOM 738 O O . THR A 1 103 ? -9.774 -15.470 5.074 1.00 90.69 103 THR A O 1
ATOM 741 N N . SER A 1 104 ? -9.941 -16.649 6.982 1.00 92.88 104 SER A N 1
ATOM 742 C CA . SER A 1 104 ? -11.224 -17.269 6.660 1.00 92.88 104 SER A CA 1
ATOM 743 C C . SER A 1 104 ? -12.343 -16.748 7.563 1.00 92.88 104 SER A C 1
ATOM 745 O O . SER A 1 104 ? -12.132 -16.438 8.736 1.00 92.88 104 SER A O 1
ATOM 747 N N . ALA A 1 105 ? -13.574 -16.728 7.043 1.00 92.25 105 ALA A N 1
ATOM 748 C CA . ALA A 1 105 ? -14.764 -16.424 7.844 1.00 92.25 105 ALA A CA 1
ATOM 749 C C . ALA A 1 105 ? -14.919 -17.382 9.042 1.00 92.25 105 ALA A C 1
ATOM 751 O O . ALA A 1 105 ? -15.417 -17.002 10.094 1.00 92.25 105 ALA A O 1
ATOM 752 N N . TYR A 1 106 ? -14.441 -18.618 8.906 1.00 94.19 106 TYR A N 1
ATOM 753 C CA . TYR A 1 106 ? -14.530 -19.625 9.957 1.00 94.19 106 TYR A CA 1
ATOM 754 C C . TYR A 1 106 ? -13.506 -19.386 11.081 1.00 94.19 106 TYR A C 1
ATOM 756 O O . TYR A 1 106 ? -13.800 -19.673 12.240 1.00 94.19 106 TYR A O 1
ATOM 764 N N . ASP A 1 107 ? -12.333 -18.815 10.780 1.00 94.25 107 ASP A N 1
ATOM 765 C CA . ASP A 1 107 ? -11.400 -18.346 11.815 1.00 94.25 107 ASP A CA 1
ATOM 766 C C . ASP A 1 107 ? -11.967 -17.117 12.548 1.00 94.25 107 ASP A C 1
ATOM 768 O O . ASP A 1 107 ? -11.798 -16.991 13.765 1.00 94.25 107 ASP A O 1
ATOM 772 N N . VAL A 1 108 ? -12.684 -16.234 11.836 1.00 92.44 108 VAL A N 1
ATOM 773 C CA . VAL A 1 108 ? -13.424 -15.111 12.445 1.00 92.44 108 VAL A CA 1
ATOM 774 C C . VAL A 1 108 ? -14.465 -15.627 13.436 1.00 92.44 108 VAL A C 1
ATOM 776 O O . VAL A 1 108 ? -14.516 -15.134 14.559 1.00 92.44 108 VAL A O 1
ATOM 779 N N . ASP A 1 109 ? -15.236 -16.658 13.080 1.00 92.50 109 ASP A N 1
ATOM 780 C CA . ASP A 1 109 ? -16.220 -17.260 13.991 1.00 92.50 109 ASP A CA 1
ATOM 781 C C . ASP A 1 109 ? -15.562 -17.798 15.274 1.00 92.50 109 ASP A C 1
ATOM 783 O O . ASP A 1 109 ? -16.084 -17.617 16.376 1.00 92.50 109 ASP A O 1
ATOM 787 N N . VAL A 1 110 ? -14.392 -18.439 15.152 1.00 91.44 110 VAL A N 1
ATOM 788 C CA . VAL A 1 110 ? -13.644 -18.966 16.305 1.00 91.44 110 VAL A CA 1
ATOM 789 C C . VAL A 1 110 ? -13.103 -17.838 17.181 1.00 91.44 110 VAL A C 1
ATOM 791 O O . VAL A 1 110 ? -13.305 -17.848 18.396 1.00 91.44 110 VAL A O 1
ATOM 794 N N . THR A 1 111 ? -12.432 -16.859 16.578 1.00 92.56 111 THR A N 1
ATOM 795 C CA . THR A 1 111 ? -11.841 -15.727 17.309 1.00 92.56 111 THR A CA 1
ATOM 796 C C . THR A 1 111 ? -12.908 -14.828 17.932 1.00 92.56 111 THR A C 1
ATOM 798 O O . THR A 1 111 ? -12.740 -14.373 19.062 1.00 92.56 111 THR A O 1
ATOM 801 N N . GLY A 1 112 ? -14.053 -14.646 17.274 1.00 91.06 112 GLY A N 1
ATOM 802 C CA . GLY A 1 112 ? -15.188 -13.882 17.793 1.00 91.06 112 GLY A CA 1
ATOM 803 C C . GLY A 1 112 ? -15.770 -14.439 19.096 1.00 91.06 112 GLY A C 1
ATOM 804 O O . GLY A 1 112 ? -16.365 -13.688 19.864 1.00 91.06 112 GLY A O 1
ATOM 805 N N . MET A 1 113 ? -15.558 -15.725 19.404 1.00 88.75 113 MET A N 1
ATOM 806 C CA . MET A 1 113 ? -15.965 -16.313 20.688 1.00 88.75 113 MET A CA 1
ATOM 807 C C . MET A 1 113 ? -15.038 -15.949 21.855 1.00 88.75 113 MET A C 1
ATOM 809 O O . MET A 1 113 ? -15.423 -16.135 23.011 1.00 88.75 113 MET A O 1
ATOM 813 N N . THR A 1 114 ? -13.820 -15.476 21.581 1.00 89.62 114 THR A N 1
ATOM 814 C CA . THR A 1 114 ? -12.806 -15.195 22.611 1.00 89.62 114 THR A CA 1
ATOM 815 C C . THR A 1 114 ? -12.481 -13.713 22.756 1.00 89.62 114 THR A C 1
ATOM 817 O O . THR A 1 114 ? -11.755 -13.357 23.679 1.00 89.62 114 THR A O 1
ATOM 820 N N . GLN A 1 115 ? -12.981 -12.859 21.861 1.00 91.75 115 GLN A N 1
ATOM 821 C CA . GLN A 1 115 ? -12.740 -11.416 21.880 1.00 91.75 115 GLN A CA 1
ATOM 822 C C . GLN A 1 115 ? -14.005 -10.631 22.241 1.00 91.75 115 GLN A C 1
ATOM 824 O O . GLN A 1 115 ? -15.125 -11.100 22.047 1.00 91.75 115 GLN A O 1
ATOM 829 N N . ILE A 1 116 ? -13.820 -9.405 22.729 1.00 91.88 116 ILE A N 1
ATOM 830 C CA . ILE A 1 116 ? -14.894 -8.428 22.931 1.00 91.88 116 ILE A CA 1
ATOM 831 C C . ILE A 1 116 ? -14.708 -7.256 21.964 1.00 91.88 116 ILE A C 1
ATOM 833 O O . ILE A 1 116 ? -13.613 -6.716 21.830 1.00 91.88 116 ILE A O 1
ATOM 837 N N . GLY A 1 117 ? -15.778 -6.865 21.270 1.00 93.31 117 GLY A N 1
ATOM 838 C CA . GLY A 1 117 ? -15.764 -5.701 20.384 1.00 93.31 117 GLY A CA 1
ATOM 839 C C . GLY A 1 117 ? -15.888 -4.386 21.156 1.00 93.31 117 GLY A C 1
ATOM 840 O O . GLY A 1 117 ? -16.472 -4.345 22.241 1.00 93.31 117 GLY A O 1
ATOM 841 N N . LEU A 1 118 ? -15.391 -3.284 20.582 1.00 95.44 118 LEU A N 1
ATOM 842 C CA . LEU A 1 118 ? -15.588 -1.949 21.163 1.00 95.44 118 LEU A CA 1
ATOM 843 C C . LEU A 1 118 ? -17.079 -1.587 21.218 1.00 95.44 118 LEU A C 1
ATOM 845 O O . LEU A 1 118 ? -17.561 -1.130 22.250 1.00 95.44 118 LEU A O 1
ATOM 849 N N . LEU A 1 119 ? -17.805 -1.861 20.134 1.00 96.25 119 LEU A N 1
ATOM 850 C CA . LEU A 1 119 ? -19.252 -1.706 20.014 1.00 96.25 119 LEU A CA 1
ATOM 851 C C . LEU A 1 119 ? -19.909 -3.060 19.749 1.00 96.25 119 LEU A C 1
ATOM 853 O O . LEU A 1 119 ? -19.308 -3.947 19.140 1.00 96.25 119 LEU A O 1
ATOM 857 N N . TYR A 1 120 ? -21.160 -3.190 20.174 1.00 94.94 120 TYR A N 1
ATOM 858 C CA . TYR A 1 120 ? -22.036 -4.285 19.773 1.00 94.94 120 TYR A CA 1
ATOM 859 C C . TYR A 1 120 ? -22.958 -3.807 18.651 1.00 94.94 120 TYR A C 1
ATOM 861 O O . TYR A 1 120 ? -23.308 -2.633 18.612 1.00 94.94 120 TYR A O 1
ATOM 869 N N . TYR A 1 121 ? -23.381 -4.690 17.751 1.00 94.31 121 TYR A N 1
ATOM 870 C CA . TYR A 1 121 ? -24.330 -4.344 16.694 1.00 94.31 121 TYR A CA 1
ATOM 871 C C . TYR A 1 121 ? -25.602 -5.156 16.873 1.00 94.31 121 TYR A C 1
ATOM 873 O O . TYR A 1 121 ? -25.560 -6.377 17.032 1.00 94.31 121 TYR A O 1
ATOM 881 N N . ASP A 1 122 ? -26.745 -4.477 16.875 1.00 93.62 122 ASP A N 1
ATOM 882 C CA . ASP A 1 122 ? -28.029 -5.156 16.989 1.00 93.62 122 ASP A CA 1
ATOM 883 C C . ASP A 1 122 ? -28.432 -5.858 15.677 1.00 93.62 122 ASP A C 1
ATOM 885 O O . ASP A 1 122 ? -27.746 -5.804 14.656 1.00 93.62 122 ASP A O 1
ATOM 889 N N . LYS A 1 123 ? -29.604 -6.502 15.677 1.00 94.19 123 LYS A N 1
ATOM 890 C CA . LYS A 1 123 ? -30.147 -7.206 14.500 1.00 94.19 123 LYS A CA 1
ATOM 891 C C . LYS A 1 123 ? -30.387 -6.316 13.270 1.00 94.19 123 LYS A C 1
ATOM 893 O O . LYS A 1 123 ? -30.674 -6.840 12.198 1.00 94.19 123 LYS A O 1
ATOM 898 N N . THR A 1 124 ? -30.373 -4.995 13.438 1.00 95.19 124 THR A N 1
ATOM 899 C CA . THR A 1 124 ? -30.517 -4.009 12.360 1.00 95.19 124 THR A CA 1
ATOM 900 C C . THR A 1 124 ? -29.173 -3.431 11.918 1.00 95.19 124 THR A C 1
ATOM 902 O O . THR A 1 124 ? -29.134 -2.657 10.965 1.00 95.19 124 THR A O 1
ATOM 905 N N . GLY A 1 125 ? -28.078 -3.826 12.575 1.00 93.25 125 GLY A N 1
ATOM 906 C CA . GLY A 1 125 ? -26.746 -3.278 12.353 1.00 93.25 125 GLY A CA 1
ATOM 907 C C . GLY A 1 125 ? -26.526 -1.932 13.042 1.00 93.25 125 GLY A C 1
ATOM 908 O O . GLY A 1 125 ? -25.557 -1.248 12.720 1.00 93.25 125 GLY A O 1
ATOM 909 N N . ALA A 1 126 ? -27.398 -1.525 13.971 1.00 94.62 126 ALA A N 1
ATOM 910 C CA . ALA A 1 126 ? -27.209 -0.288 14.718 1.00 94.62 126 ALA A CA 1
ATOM 911 C C . ALA A 1 126 ? -26.193 -0.509 15.854 1.00 94.62 126 ALA A C 1
ATOM 913 O O . ALA A 1 126 ? -26.349 -1.476 16.611 1.00 94.62 126 ALA A O 1
ATOM 914 N N . PRO A 1 127 ? -25.179 0.365 16.003 1.00 95.81 127 PRO A N 1
ATOM 915 C CA . PRO A 1 127 ? -24.206 0.261 17.082 1.00 95.81 127 PRO A CA 1
ATOM 916 C C . PRO A 1 127 ? -24.869 0.480 18.445 1.00 95.81 127 PRO A C 1
ATOM 918 O O . PRO A 1 127 ? -25.712 1.357 18.618 1.00 95.81 127 PRO A O 1
ATOM 921 N N . GLN A 1 128 ? -24.463 -0.326 19.414 1.00 96.12 128 GLN A N 1
ATOM 922 C CA . GLN A 1 128 ? -24.928 -0.333 20.790 1.00 96.12 128 GLN A CA 1
ATOM 923 C C . GLN A 1 128 ? -23.720 -0.294 21.730 1.00 96.12 128 GLN A C 1
ATOM 925 O O . GLN A 1 128 ? -22.709 -0.970 21.510 1.00 96.12 128 GLN A O 1
ATOM 930 N N . ALA A 1 129 ? -23.867 0.475 22.803 1.00 96.50 129 ALA A N 1
ATOM 931 C CA . ALA A 1 129 ? -22.986 0.498 23.961 1.00 96.50 129 ALA A CA 1
ATOM 932 C C . ALA A 1 129 ? -23.854 0.529 25.222 1.00 96.50 129 ALA A C 1
ATOM 934 O O . ALA A 1 129 ? -25.028 0.904 25.171 1.00 96.50 129 ALA A O 1
ATOM 935 N N . GLY A 1 130 ? -23.299 0.089 26.342 1.00 94.69 130 GLY A N 1
ATOM 936 C CA . GLY A 1 130 ? -24.027 0.018 27.606 1.00 94.69 130 GLY A CA 1
ATOM 937 C C . GLY A 1 130 ? -23.592 -1.174 28.427 1.00 94.69 130 GLY A C 1
ATOM 938 O O . GLY A 1 130 ? -23.066 -2.153 27.891 1.00 94.69 130 GLY A O 1
ATOM 939 N N . VAL A 1 131 ? -23.839 -1.110 29.735 1.00 93.25 131 VAL A N 1
ATOM 940 C CA . VAL A 1 131 ? -23.528 -2.210 30.658 1.00 93.25 131 VAL A CA 1
ATOM 941 C C . VAL A 1 131 ? -24.142 -3.534 30.178 1.00 93.25 131 VAL A C 1
ATOM 943 O O . VAL A 1 131 ? -23.431 -4.533 30.130 1.00 93.25 131 VAL A O 1
ATOM 946 N N . GLU A 1 132 ? -25.380 -3.493 29.676 1.00 91.25 132 GLU A N 1
ATOM 947 C CA . GLU A 1 132 ? -26.185 -4.645 29.234 1.00 91.25 132 GLU A CA 1
ATOM 948 C C . GLU A 1 132 ? -25.733 -5.293 27.909 1.00 91.25 132 GLU A C 1
ATOM 950 O O . GLU A 1 132 ? -26.138 -6.411 27.592 1.00 91.25 132 GLU A O 1
ATOM 955 N N . TYR A 1 133 ? -24.905 -4.615 27.107 1.00 92.88 133 TYR A N 1
ATOM 956 C CA . TYR A 1 133 ? -24.459 -5.131 25.808 1.00 92.88 133 TYR A CA 1
ATOM 957 C C . TYR A 1 133 ? -23.087 -5.807 25.904 1.00 92.88 133 TYR A C 1
ATOM 959 O O . TYR A 1 133 ? -22.239 -5.355 26.676 1.00 92.88 133 TYR A O 1
ATOM 967 N N . PRO A 1 134 ? -22.801 -6.849 25.099 1.00 90.88 134 PRO A N 1
ATOM 968 C CA . PRO A 1 134 ? -21.496 -7.512 25.073 1.00 90.88 134 PRO A CA 1
ATOM 969 C C . PRO A 1 134 ? -20.464 -6.696 24.265 1.00 90.88 134 PRO A C 1
ATOM 971 O O . PRO A 1 134 ? -19.889 -7.168 23.289 1.00 90.88 134 PRO A O 1
ATOM 974 N N . SER A 1 135 ? -20.257 -5.447 24.677 1.00 94.38 135 SER A N 1
ATOM 975 C CA . SER A 1 135 ? -19.296 -4.482 24.140 1.00 94.38 135 SER A CA 1
ATOM 976 C C . SER A 1 135 ? -18.366 -3.982 25.239 1.00 94.38 135 SER A C 1
ATOM 978 O O . SER A 1 135 ? -18.736 -3.984 26.419 1.00 94.38 135 SER A O 1
ATOM 980 N N . PHE A 1 136 ? -17.180 -3.507 24.864 1.00 96.12 136 PHE A N 1
ATOM 981 C CA . PHE A 1 136 ? -16.277 -2.845 25.803 1.00 96.12 136 PHE A CA 1
ATOM 982 C C . PHE A 1 136 ? -16.696 -1.396 26.094 1.00 96.12 136 PHE A C 1
ATOM 984 O O . PHE A 1 136 ? -16.524 -0.924 27.217 1.00 96.12 136 PHE A O 1
ATOM 991 N N . ALA A 1 137 ? -17.310 -0.702 25.129 1.00 97.25 137 ALA A N 1
ATOM 992 C CA . ALA A 1 137 ? -17.875 0.620 25.367 1.00 97.25 137 ALA A CA 1
ATOM 993 C C . ALA A 1 137 ? -19.087 0.539 26.312 1.00 97.25 137 ALA A C 1
ATOM 995 O O . ALA A 1 137 ? -20.029 -0.236 26.096 1.00 97.25 137 ALA A O 1
ATOM 996 N N . TYR A 1 138 ? -19.054 1.369 27.349 1.00 96.50 138 TYR A N 1
ATOM 997 C CA . TYR A 1 138 ? -20.175 1.701 28.219 1.00 96.50 138 TYR A CA 1
ATOM 998 C C . TYR A 1 138 ? -21.094 2.731 27.553 1.00 96.50 138 TYR A C 1
ATOM 1000 O O . TYR A 1 138 ? -22.309 2.595 27.585 1.00 96.50 138 TYR A O 1
ATOM 1008 N N . GLU A 1 139 ? -20.518 3.735 26.902 1.00 96.88 139 GLU A N 1
ATOM 1009 C CA . GLU A 1 139 ? -21.249 4.775 26.180 1.00 96.88 139 GLU A CA 1
ATOM 1010 C C . GLU A 1 139 ? -20.431 5.201 24.962 1.00 96.88 139 GLU A C 1
ATOM 1012 O O . GLU A 1 139 ? -19.199 5.103 24.970 1.00 96.88 139 GLU A O 1
ATOM 1017 N N . TYR A 1 140 ? -21.106 5.672 23.914 1.00 96.56 140 TYR A N 1
ATOM 1018 C CA . TYR A 1 140 ? -20.442 6.359 22.817 1.00 96.56 140 TYR A CA 1
ATOM 1019 C C . TYR A 1 140 ? -21.252 7.573 22.361 1.00 96.56 140 TYR A C 1
ATOM 1021 O O . TYR A 1 140 ? -22.484 7.554 22.378 1.00 96.56 140 TYR A O 1
ATOM 1029 N N . THR A 1 141 ? -20.556 8.614 21.914 1.00 96.75 141 THR A N 1
ATOM 1030 C CA . THR A 1 141 ? -21.163 9.783 21.272 1.00 96.75 141 THR A CA 1
ATOM 1031 C C . THR A 1 141 ? -20.519 10.035 19.917 1.00 96.75 141 THR A C 1
ATOM 1033 O O . THR A 1 141 ? -19.357 9.697 19.688 1.00 96.75 141 THR A O 1
ATOM 1036 N N . GLN A 1 142 ? -21.297 10.619 19.008 1.00 95.62 142 GLN A N 1
ATOM 1037 C CA . GLN A 1 142 ? -20.842 11.073 17.701 1.00 95.62 142 GLN A CA 1
ATOM 1038 C C . GLN A 1 142 ? -21.266 12.529 17.524 1.00 95.62 142 GLN A C 1
ATOM 1040 O O . GLN A 1 142 ? -22.456 12.845 17.538 1.00 95.62 142 GLN A O 1
ATOM 1045 N N . GLU A 1 143 ? -20.293 13.401 17.308 1.00 96.81 143 GLU A N 1
ATOM 1046 C CA . GLU A 1 143 ? -20.504 14.819 17.041 1.00 96.81 143 GLU A CA 1
ATOM 1047 C C . GLU A 1 143 ? -20.024 15.133 15.629 1.00 96.81 143 GLU A C 1
ATOM 1049 O O . GLU A 1 143 ? -18.899 14.804 15.267 1.00 96.81 143 GLU A O 1
ATOM 1054 N N . VAL A 1 144 ? -20.869 15.759 14.813 1.00 96.75 144 VAL A N 1
ATOM 1055 C CA . VAL A 1 144 ? -20.513 16.180 13.452 1.00 96.75 144 VAL A CA 1
ATOM 1056 C C . VAL A 1 144 ? -20.464 17.700 13.423 1.00 96.75 144 VAL A C 1
ATOM 1058 O O . VAL A 1 144 ? -21.420 18.361 13.836 1.00 96.75 144 VAL A O 1
ATOM 1061 N N . ALA A 1 145 ? -19.354 18.261 12.943 1.00 95.69 145 ALA A N 1
ATOM 1062 C CA . ALA A 1 145 ? -19.210 19.702 12.783 1.00 95.69 145 ALA A CA 1
ATOM 1063 C C . ALA A 1 145 ? -20.294 20.254 11.839 1.00 95.69 145 ALA A C 1
ATOM 1065 O O . ALA A 1 145 ? -20.683 19.600 10.872 1.00 95.69 145 ALA A O 1
ATOM 1066 N N . ALA A 1 146 ? -20.770 21.478 12.089 1.00 96.12 146 ALA A N 1
ATOM 1067 C CA . ALA A 1 146 ? -21.877 22.072 11.330 1.00 96.12 146 ALA A CA 1
ATOM 1068 C C . ALA A 1 146 ? -21.594 22.212 9.820 1.00 96.12 146 ALA A C 1
ATOM 1070 O O . ALA A 1 146 ? -22.518 22.219 9.008 1.00 96.12 146 ALA A O 1
ATOM 1071 N N . ASP A 1 147 ? -20.321 22.316 9.442 1.00 95.50 147 ASP A N 1
ATOM 1072 C CA . ASP A 1 147 ? -19.851 22.382 8.057 1.00 95.50 147 ASP A CA 1
ATOM 1073 C C . ASP A 1 147 ? -19.560 21.001 7.434 1.00 95.50 147 ASP A C 1
ATOM 1075 O O . ASP A 1 147 ? -19.150 20.924 6.276 1.00 95.50 147 ASP A O 1
ATOM 1079 N N . ASN A 1 148 ? -19.798 19.913 8.175 1.00 92.25 148 ASN A N 1
ATOM 1080 C CA . ASN A 1 148 ? -19.470 18.527 7.824 1.00 92.25 148 ASN A CA 1
ATOM 1081 C C . ASN A 1 148 ? -17.977 18.280 7.533 1.00 92.25 148 ASN A C 1
ATOM 1083 O O . ASN A 1 148 ? -17.640 17.319 6.841 1.00 92.25 148 ASN A O 1
ATOM 1087 N N . SER A 1 149 ? -17.076 19.130 8.038 1.00 93.19 149 SER A N 1
ATOM 1088 C CA . SER A 1 149 ? -15.629 18.962 7.841 1.00 93.19 149 SER A CA 1
ATOM 1089 C C . SER A 1 149 ? -15.040 17.836 8.689 1.00 93.19 149 SER A C 1
ATOM 1091 O O . SER A 1 149 ? -14.117 17.154 8.252 1.00 93.19 149 SER A O 1
ATOM 1093 N N . THR A 1 150 ? -15.572 17.644 9.898 1.00 95.25 150 THR A N 1
ATOM 1094 C CA . THR A 1 150 ? -15.018 16.742 10.912 1.00 95.25 150 THR A CA 1
ATOM 1095 C C . THR A 1 150 ? -16.139 16.035 11.665 1.00 95.25 150 THR A C 1
ATOM 1097 O O . THR A 1 150 ? -17.220 16.592 11.867 1.00 95.25 150 THR A O 1
ATOM 1100 N N . SER A 1 151 ? -15.883 14.798 12.086 1.00 96.38 151 SER A N 1
ATOM 1101 C CA . SER A 1 151 ? -16.717 14.076 13.047 1.00 96.38 151 SER A CA 1
ATOM 1102 C C . SER A 1 151 ? -15.855 13.573 14.201 1.00 96.38 151 SER A C 1
ATOM 1104 O O . SER A 1 151 ? -14.794 13.000 13.958 1.00 96.38 151 SER A O 1
ATOM 1106 N N . THR A 1 152 ? -16.319 13.761 15.432 1.00 96.94 152 THR A N 1
ATOM 1107 C CA . THR A 1 152 ? -15.651 13.319 16.660 1.00 96.94 152 THR A CA 1
ATOM 1108 C C . THR A 1 152 ? -16.446 12.180 17.280 1.00 96.94 152 THR A C 1
ATOM 1110 O O . THR A 1 152 ? -17.651 12.308 17.492 1.00 96.94 152 THR A O 1
ATOM 1113 N N . TYR A 1 153 ? -15.768 11.075 17.584 1.00 95.75 153 TYR A N 1
ATOM 1114 C CA . TYR A 1 153 ? -16.348 9.923 18.268 1.00 95.75 153 TYR A CA 1
ATOM 1115 C C . TYR A 1 153 ? -15.708 9.794 19.648 1.00 95.75 153 TYR A C 1
ATOM 1117 O O . TYR A 1 153 ? -14.486 9.687 19.747 1.00 95.75 153 TYR A O 1
ATOM 1125 N N . THR A 1 154 ? -16.523 9.793 20.700 1.00 97.12 154 THR A N 1
ATOM 1126 C CA . THR A 1 154 ? -16.053 9.610 22.081 1.00 97.12 154 THR A CA 1
ATOM 1127 C C . THR A 1 154 ? -16.576 8.288 22.609 1.00 97.12 154 THR A C 1
ATOM 1129 O O . THR A 1 154 ? -17.766 8.018 22.486 1.00 97.12 154 THR A O 1
ATOM 1132 N N . PHE A 1 155 ? -15.705 7.482 23.215 1.00 97.19 155 PHE A N 1
ATOM 1133 C CA . PHE A 1 155 ? -16.068 6.213 23.842 1.00 97.19 155 PHE A CA 1
ATOM 1134 C C . PHE A 1 155 ? -15.740 6.255 25.331 1.00 97.19 155 PHE A C 1
ATOM 1136 O O . PHE A 1 155 ? -14.600 6.517 25.713 1.00 97.19 155 PHE A O 1
ATOM 1143 N N . VAL A 1 156 ? -16.728 5.950 26.168 1.00 97.06 156 VAL A N 1
ATOM 1144 C CA . VAL A 1 156 ? -16.525 5.663 27.591 1.00 97.06 156 VAL A CA 1
ATOM 1145 C C . VAL A 1 156 ? -16.404 4.153 27.727 1.00 97.06 156 VAL A C 1
ATOM 1147 O O . VAL A 1 156 ? -17.270 3.425 27.245 1.00 97.06 156 VAL A O 1
ATOM 1150 N N . LEU A 1 157 ? -15.327 3.667 28.339 1.00 96.88 157 LEU A N 1
ATOM 1151 C CA . LEU A 1 157 ? -15.029 2.235 28.442 1.00 96.88 157 LEU A CA 1
ATOM 1152 C C . LEU A 1 157 ? -15.514 1.669 29.778 1.00 96.88 157 LEU A C 1
ATOM 1154 O O . LEU A 1 157 ? -15.504 2.369 30.789 1.00 96.88 157 LEU A O 1
ATOM 1158 N N . LYS A 1 158 ? -15.922 0.398 29.779 1.00 95.44 158 LYS A N 1
ATOM 1159 C CA . LYS A 1 158 ? -16.333 -0.309 30.998 1.00 95.44 158 LYS A CA 1
ATOM 1160 C C . LYS A 1 158 ? -15.158 -0.526 31.946 1.00 95.44 158 LYS A C 1
ATOM 1162 O O . LYS A 1 158 ? -14.064 -0.904 31.528 1.00 95.44 158 LYS A O 1
ATOM 1167 N N . ASN A 1 159 ? -15.420 -0.382 33.235 1.00 94.06 159 ASN A N 1
ATOM 1168 C CA . ASN A 1 159 ? -14.472 -0.661 34.299 1.00 94.06 159 ASN A CA 1
ATOM 1169 C C . ASN A 1 159 ? -14.408 -2.157 34.622 1.00 94.06 159 ASN A C 1
ATOM 1171 O O . ASN A 1 159 ? -15.412 -2.870 34.565 1.00 94.06 159 ASN A O 1
ATOM 1175 N N . GLY A 1 160 ? -13.225 -2.621 35.029 1.00 91.12 160 GLY A N 1
ATOM 1176 C CA . GLY A 1 160 ? -13.029 -3.975 35.553 1.00 91.12 160 GLY A CA 1
ATOM 1177 C C . GLY A 1 160 ? -13.107 -5.097 34.511 1.00 91.12 160 GLY A C 1
ATOM 1178 O O . GLY A 1 160 ? -13.249 -6.258 34.890 1.00 91.12 160 GLY A O 1
ATOM 1179 N N . ILE A 1 161 ? -13.016 -4.775 33.217 1.00 91.44 161 ILE A N 1
ATOM 1180 C CA . ILE A 1 161 ? -12.797 -5.774 32.165 1.00 91.44 161 ILE A CA 1
ATOM 1181 C C . ILE A 1 161 ? -11.320 -6.169 32.175 1.00 91.44 161 ILE A C 1
ATOM 1183 O O . ILE A 1 161 ? -10.448 -5.303 32.203 1.00 91.44 161 ILE A O 1
ATOM 1187 N N . THR A 1 162 ? -11.040 -7.469 32.143 1.00 92.62 162 THR A N 1
ATOM 1188 C CA . THR A 1 162 ? -9.680 -8.015 32.121 1.00 92.62 162 THR A CA 1
ATOM 1189 C C . THR A 1 162 ? -9.485 -8.944 30.933 1.00 92.62 162 THR A C 1
ATOM 1191 O O . THR A 1 162 ? -10.429 -9.588 30.464 1.00 92.62 162 THR A O 1
ATOM 1194 N N . PHE A 1 163 ? -8.242 -9.065 30.487 1.00 93.69 163 PHE A N 1
ATOM 1195 C CA . PHE A 1 163 ? -7.797 -10.154 29.634 1.00 93.69 163 PHE A CA 1
ATOM 1196 C C . PHE A 1 163 ? -7.877 -11.499 30.375 1.00 93.69 163 PHE A C 1
ATOM 1198 O O . PHE A 1 163 ? -8.146 -11.575 31.580 1.00 93.69 163 PHE A O 1
ATOM 1205 N N . SER A 1 164 ? -7.657 -12.593 29.644 1.00 91.44 164 SER A N 1
ATOM 1206 C CA . SER A 1 164 ? -7.710 -13.954 30.193 1.00 91.44 164 SER A CA 1
ATOM 1207 C C . SER A 1 164 ? -6.619 -14.260 31.223 1.00 91.44 164 SER A C 1
ATOM 1209 O O . SER A 1 164 ? -6.760 -15.212 31.987 1.00 91.44 164 SER A O 1
ATOM 1211 N N . ASP A 1 165 ? -5.533 -13.491 31.230 1.00 94.06 165 ASP A N 1
ATOM 1212 C CA . ASP A 1 165 ? -4.450 -13.566 32.218 1.00 94.06 165 ASP A CA 1
ATOM 1213 C C . ASP A 1 165 ? -4.714 -12.713 33.474 1.00 94.06 165 ASP A C 1
ATOM 1215 O O . ASP A 1 165 ? -3.978 -12.821 34.453 1.00 94.06 165 ASP A O 1
ATOM 1219 N N . GLY A 1 166 ? -5.798 -11.931 33.477 1.00 92.44 166 GLY A N 1
ATOM 1220 C CA . GLY A 1 166 ? -6.205 -11.073 34.585 1.00 92.44 166 GLY A CA 1
ATOM 1221 C C . GLY A 1 166 ? -5.737 -9.622 34.475 1.00 92.44 166 GLY A C 1
ATOM 1222 O O . GLY A 1 166 ? -6.152 -8.820 35.313 1.00 92.44 166 GLY A O 1
ATOM 1223 N N . GLU A 1 167 ? -4.943 -9.255 33.464 1.00 94.44 167 GLU A N 1
ATOM 1224 C CA . GLU A 1 167 ? -4.546 -7.858 33.265 1.00 94.44 167 GLU A CA 1
ATOM 1225 C C . GLU A 1 167 ? -5.754 -6.999 32.843 1.00 94.44 167 GLU A C 1
ATOM 1227 O O . GLU A 1 167 ? -6.563 -7.439 32.019 1.00 94.44 167 GLU A O 1
ATOM 1232 N N . PRO A 1 168 ? -5.931 -5.782 33.388 1.00 93.75 168 PRO A N 1
ATOM 1233 C CA . PRO A 1 168 ? -7.028 -4.902 32.996 1.00 93.75 168 PRO A CA 1
ATOM 1234 C C . PRO A 1 168 ? -6.943 -4.466 31.531 1.00 93.75 168 PRO A C 1
ATOM 1236 O O . PRO A 1 168 ? -5.890 -4.039 31.062 1.00 93.75 168 PRO A O 1
ATOM 1239 N N . VAL A 1 169 ? -8.081 -4.483 30.835 1.00 94.25 169 VAL A N 1
ATOM 1240 C CA . VAL A 1 169 ? -8.214 -3.876 29.505 1.00 94.25 169 VAL A CA 1
ATOM 1241 C C . VAL A 1 169 ? -8.413 -2.371 29.667 1.00 94.25 169 VAL A C 1
ATOM 1243 O O . VAL A 1 169 ? -9.182 -1.913 30.516 1.00 94.25 169 VAL A O 1
ATOM 1246 N N . SER A 1 170 ? -7.739 -1.587 28.835 1.00 94.44 170 SER A N 1
ATOM 1247 C CA . SER A 1 170 ? -7.715 -0.130 28.908 1.00 94.44 170 SER A CA 1
ATOM 1248 C C . SER A 1 170 ? -7.920 0.530 27.541 1.00 94.44 170 SER A C 1
ATOM 1250 O O . SER A 1 170 ? -7.956 -0.116 26.493 1.00 94.44 170 SER A O 1
ATOM 1252 N N . ALA A 1 171 ? -7.992 1.864 27.532 1.00 95.94 171 ALA A N 1
ATOM 1253 C CA . ALA A 1 171 ? -7.991 2.638 26.290 1.00 95.94 171 ALA A CA 1
ATOM 1254 C C . ALA A 1 171 ? -6.716 2.423 25.451 1.00 95.94 171 ALA A C 1
ATOM 1256 O O . ALA A 1 171 ? -6.762 2.566 24.230 1.00 95.94 171 ALA A O 1
ATOM 1257 N N . LYS A 1 172 ? -5.591 2.047 26.080 1.00 96.62 172 LYS A N 1
ATOM 1258 C CA . LYS A 1 172 ? -4.341 1.761 25.362 1.00 96.62 172 LYS A CA 1
ATOM 1259 C C . LYS A 1 172 ? -4.469 0.530 24.472 1.00 96.62 172 LYS A C 1
ATOM 1261 O O . LYS A 1 172 ? -3.878 0.519 23.403 1.00 96.62 172 LYS A O 1
ATOM 1266 N N . ASP A 1 173 ? -5.270 -0.455 24.861 1.00 96.00 173 ASP A N 1
ATOM 1267 C CA . ASP A 1 173 ? -5.468 -1.691 24.095 1.00 96.00 173 ASP A CA 1
ATOM 1268 C C . ASP A 1 173 ? -6.377 -1.467 22.878 1.00 96.00 173 ASP A C 1
ATOM 1270 O O . ASP A 1 173 ? -6.153 -2.017 21.795 1.00 96.00 173 ASP A O 1
ATOM 1274 N N . VAL A 1 174 ? -7.367 -0.578 23.025 1.00 95.50 174 VAL A N 1
ATOM 1275 C CA . VAL A 1 174 ? -8.173 -0.082 21.899 1.00 95.50 174 VAL A CA 1
ATOM 1276 C C . VAL A 1 174 ? -7.279 0.668 20.912 1.00 95.50 174 VAL A C 1
ATOM 1278 O O . VAL A 1 174 ? -7.320 0.400 19.712 1.00 95.50 174 VAL A O 1
ATOM 1281 N N . LEU A 1 175 ? -6.432 1.569 21.417 1.00 95.38 175 LEU A N 1
ATOM 1282 C CA . LEU A 1 175 ? -5.500 2.337 20.596 1.00 95.38 175 LEU A CA 1
ATOM 1283 C C . LEU A 1 175 ? -4.460 1.436 19.912 1.00 95.38 175 LEU A C 1
ATOM 1285 O O . LEU A 1 175 ? -4.210 1.590 18.721 1.00 95.38 175 LEU A O 1
ATOM 1289 N N . PHE A 1 176 ? -3.913 0.455 20.631 1.00 95.81 176 PHE A N 1
ATOM 1290 C CA . PHE A 1 176 ? -3.013 -0.556 20.080 1.00 95.81 176 PHE A CA 1
ATOM 1291 C C . PHE A 1 176 ? -3.667 -1.299 18.913 1.00 95.81 176 PHE A C 1
ATOM 1293 O O . PHE A 1 176 ? -3.060 -1.431 17.856 1.00 95.81 176 PHE A O 1
ATOM 1300 N N . SER A 1 177 ? -4.928 -1.709 19.065 1.00 95.12 177 SER A N 1
ATOM 1301 C CA . SER A 1 177 ? -5.669 -2.386 17.997 1.00 95.12 177 SER A CA 1
ATOM 1302 C C . SER A 1 177 ? -5.813 -1.508 16.749 1.00 95.12 177 SER A C 1
ATOM 1304 O O . SER A 1 177 ? -5.633 -1.989 15.632 1.00 95.12 177 SER A O 1
ATOM 1306 N N . ILE A 1 178 ? -6.092 -0.211 16.930 1.00 94.88 178 ILE A N 1
ATOM 1307 C CA . ILE A 1 178 ? -6.156 0.761 15.828 1.00 94.88 178 ILE A CA 1
ATOM 1308 C C . ILE A 1 178 ? -4.794 0.893 15.139 1.00 94.88 178 ILE A C 1
ATOM 1310 O O . ILE A 1 178 ? -4.746 0.883 13.909 1.00 94.88 178 ILE A O 1
ATOM 1314 N N . TYR A 1 179 ? -3.702 0.975 15.903 1.00 94.12 179 TYR A N 1
ATOM 1315 C CA . TYR A 1 179 ? -2.356 1.047 15.337 1.00 94.12 179 TYR A CA 1
ATOM 1316 C C . TYR A 1 179 ? -1.993 -0.206 14.547 1.00 94.12 179 TYR A C 1
ATOM 1318 O O . TYR A 1 179 ? -1.533 -0.066 13.423 1.00 94.12 179 TYR A O 1
ATOM 1326 N N . VAL A 1 180 ? -2.290 -1.408 15.052 1.00 95.19 180 VAL A N 1
ATOM 1327 C CA . VAL A 1 180 ? -2.040 -2.657 14.311 1.00 95.19 180 VAL A CA 1
ATOM 1328 C C . VAL A 1 180 ? -2.754 -2.653 12.958 1.00 95.19 180 VAL A C 1
ATOM 1330 O O . VAL A 1 180 ? -2.133 -2.956 11.946 1.00 95.19 180 VAL A O 1
ATOM 1333 N N . TYR A 1 181 ? -4.033 -2.267 12.905 1.00 94.50 181 TYR A N 1
ATOM 1334 C CA . TYR A 1 181 ? -4.769 -2.203 11.633 1.00 94.50 181 TYR A CA 1
ATOM 1335 C C . TYR A 1 181 ? -4.340 -1.057 10.707 1.00 94.50 181 TYR A C 1
ATOM 1337 O O . TYR A 1 181 ? -4.732 -1.031 9.538 1.00 94.50 181 TYR A O 1
ATOM 1345 N N . SER A 1 182 ? -3.603 -0.084 11.237 1.00 92.94 182 SER A N 1
ATOM 1346 C CA . SER A 1 182 ? -3.119 1.083 10.496 1.00 92.94 182 SER A CA 1
ATOM 1347 C C . SER A 1 182 ? -1.635 0.974 10.145 1.00 92.94 182 SER A C 1
ATOM 1349 O O . SER A 1 182 ? -1.121 1.850 9.449 1.00 92.94 182 SER A O 1
ATOM 1351 N N . ASP A 1 183 ? -0.953 -0.070 10.625 1.00 91.19 183 ASP A N 1
ATOM 1352 C CA . ASP A 1 183 ? 0.478 -0.273 10.442 1.00 91.19 183 ASP A CA 1
ATOM 1353 C C . ASP A 1 183 ? 0.810 -0.367 8.940 1.00 91.19 183 ASP A C 1
ATOM 1355 O O . ASP A 1 183 ? 0.107 -1.063 8.198 1.00 91.19 183 ASP A O 1
ATOM 1359 N N . PRO A 1 184 ? 1.854 0.329 8.451 1.00 83.25 184 PRO A N 1
ATOM 1360 C CA . PRO A 1 184 ? 2.249 0.271 7.044 1.00 83.25 184 PRO A CA 1
ATOM 1361 C C . PRO A 1 184 ? 2.570 -1.145 6.542 1.00 83.25 184 PRO A C 1
ATOM 1363 O O . PRO A 1 184 ? 2.403 -1.419 5.354 1.00 83.25 184 PRO A O 1
ATOM 1366 N N . MET A 1 185 ? 3.019 -2.032 7.434 1.00 85.69 185 MET A N 1
ATOM 1367 C CA . MET A 1 185 ? 3.357 -3.428 7.153 1.00 85.69 185 MET A CA 1
ATOM 1368 C C . MET A 1 185 ? 2.197 -4.391 7.437 1.00 85.69 185 MET A C 1
ATOM 1370 O O . MET A 1 185 ? 2.373 -5.603 7.310 1.00 85.69 185 MET A O 1
ATOM 1374 N N . TYR A 1 186 ? 1.020 -3.890 7.828 1.00 90.12 186 TYR A N 1
ATOM 1375 C CA . TYR A 1 186 ? -0.148 -4.733 8.051 1.00 90.12 186 TYR A CA 1
ATOM 1376 C C . TYR A 1 186 ? -0.571 -5.429 6.748 1.00 90.12 186 TYR A C 1
ATOM 1378 O O . TYR A 1 186 ? -0.966 -4.786 5.776 1.00 90.12 186 TYR A O 1
ATOM 1386 N N . ASP A 1 187 ? -0.520 -6.760 6.755 1.00 90.19 187 ASP A N 1
ATOM 1387 C CA . ASP A 1 187 ? -0.833 -7.640 5.623 1.00 90.19 187 ASP A CA 1
ATOM 1388 C C . ASP A 1 187 ? -2.123 -8.459 5.834 1.00 90.19 187 ASP A C 1
ATOM 1390 O O . ASP A 1 187 ? -2.422 -9.391 5.082 1.00 90.19 187 ASP A O 1
ATOM 1394 N N . GLY A 1 188 ? -2.899 -8.126 6.870 1.00 91.25 188 GLY A N 1
ATOM 1395 C CA . GLY A 1 188 ? -4.178 -8.766 7.163 1.00 91.25 188 GLY A CA 1
ATOM 1396 C C . GLY A 1 188 ? -5.346 -8.211 6.337 1.00 91.25 188 GLY A C 1
ATOM 1397 O O . GLY A 1 188 ? -5.206 -7.314 5.510 1.00 91.25 188 GLY A O 1
ATOM 1398 N N . ALA A 1 189 ? -6.545 -8.750 6.572 1.00 90.25 189 ALA A N 1
ATOM 1399 C CA . ALA A 1 189 ? -7.726 -8.456 5.753 1.00 90.25 189 ALA A CA 1
ATOM 1400 C C . ALA A 1 189 ? -8.426 -7.116 6.071 1.00 90.25 189 ALA A C 1
ATOM 1402 O O . ALA A 1 189 ? -9.329 -6.705 5.340 1.00 90.25 189 ALA A O 1
ATOM 1403 N N . SER A 1 190 ? -8.067 -6.444 7.169 1.00 91.00 190 SER A N 1
ATOM 1404 C CA . SER A 1 190 ? -8.707 -5.189 7.574 1.00 91.00 190 SER A CA 1
ATOM 1405 C C . SER A 1 190 ? -8.354 -4.031 6.639 1.00 91.00 190 SER A C 1
ATOM 1407 O O . SER A 1 190 ? -7.196 -3.815 6.295 1.00 91.00 190 SER A O 1
ATOM 1409 N N . THR A 1 191 ? -9.348 -3.213 6.295 1.00 91.69 191 THR A N 1
ATOM 1410 C CA . THR A 1 191 ? -9.156 -1.965 5.538 1.00 91.69 191 THR A CA 1
ATOM 1411 C C . THR A 1 191 ? -9.252 -0.729 6.433 1.00 91.69 191 THR A C 1
ATOM 1413 O O . THR A 1 191 ? -9.566 0.355 5.953 1.00 91.69 191 THR A O 1
ATOM 1416 N N . TYR A 1 192 ? -9.034 -0.861 7.747 1.00 92.75 192 TYR A N 1
ATOM 1417 C CA . TYR A 1 192 ? -9.204 0.248 8.701 1.00 92.75 192 TYR A CA 1
ATOM 1418 C C . TYR A 1 192 ? -8.379 1.489 8.328 1.00 92.75 192 TYR A C 1
ATOM 1420 O O . TYR A 1 192 ? -8.820 2.623 8.503 1.00 92.75 192 TYR A O 1
ATOM 1428 N N . TYR A 1 193 ? -7.210 1.271 7.729 1.00 86.94 193 TYR A N 1
ATOM 1429 C CA . TYR A 1 193 ? -6.310 2.312 7.247 1.00 86.94 193 TYR A CA 1
ATOM 1430 C C . TYR A 1 193 ? -6.919 3.236 6.170 1.00 86.94 193 TYR A C 1
ATOM 1432 O O . TYR A 1 193 ? -6.330 4.264 5.846 1.00 86.94 193 TYR A O 1
ATOM 1440 N N . THR A 1 194 ? -8.066 2.883 5.570 1.00 88.81 194 THR A N 1
ATOM 1441 C CA . THR A 1 194 ? -8.768 3.729 4.585 1.00 88.81 194 THR A CA 1
ATOM 1442 C C . THR A 1 194 ? -9.718 4.735 5.231 1.00 88.81 194 THR A C 1
ATOM 1444 O O . THR A 1 194 ? -10.378 5.498 4.525 1.00 88.81 194 THR A O 1
ATOM 1447 N N . MET A 1 195 ? -9.870 4.701 6.556 1.00 92.06 195 MET A N 1
ATOM 1448 C CA . MET A 1 195 ? -10.730 5.634 7.275 1.00 92.06 195 MET A CA 1
ATOM 1449 C C . MET A 1 195 ? -10.121 7.042 7.262 1.00 92.06 195 MET A C 1
ATOM 1451 O O . MET A 1 195 ? -8.914 7.211 7.415 1.00 92.06 195 MET A O 1
ATOM 1455 N N . ASN A 1 196 ? -10.970 8.068 7.149 1.00 92.12 196 ASN A N 1
ATOM 1456 C CA . ASN A 1 196 ? -10.559 9.479 7.182 1.00 92.12 196 ASN A CA 1
ATOM 1457 C C . ASN A 1 196 ? -10.298 9.958 8.622 1.00 92.12 196 ASN A C 1
ATOM 1459 O O . ASN A 1 196 ? -10.934 10.897 9.104 1.00 92.12 196 ASN A O 1
ATOM 1463 N N . ILE A 1 197 ? -9.406 9.269 9.329 1.00 93.69 197 ILE A N 1
ATOM 1464 C CA . ILE A 1 197 ? -8.976 9.627 10.681 1.00 93.69 197 ILE A CA 1
ATOM 1465 C C . ILE A 1 197 ? -7.851 10.661 10.563 1.00 93.69 197 ILE A C 1
ATOM 1467 O O . ILE A 1 197 ? -6.937 10.508 9.753 1.00 93.69 197 ILE A O 1
ATOM 1471 N N . GLN A 1 198 ? -7.917 11.725 11.362 1.00 91.75 198 GLN A N 1
ATOM 1472 C CA . GLN A 1 198 ? -6.852 12.730 11.416 1.00 91.75 198 GLN A CA 1
ATOM 1473 C C . GLN A 1 198 ? -5.530 12.071 11.842 1.00 91.75 198 GLN A C 1
ATOM 1475 O O . GLN A 1 198 ? -5.512 11.317 12.814 1.00 91.75 198 GLN A O 1
ATOM 1480 N N . GLY A 1 199 ? -4.439 12.330 11.116 1.00 89.12 199 GLY A N 1
ATOM 1481 C CA . GLY A 1 199 ? -3.141 11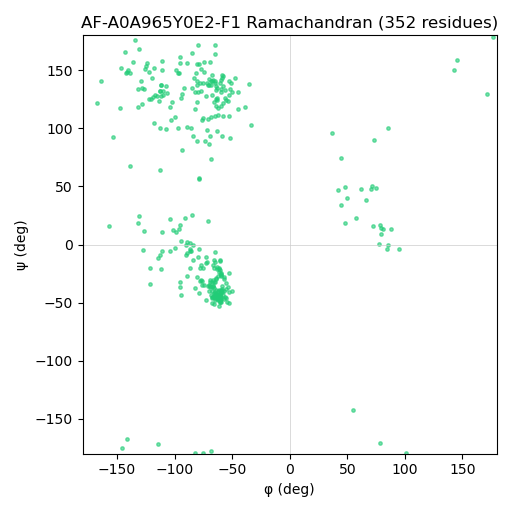.696 11.367 1.00 89.12 199 GLY A CA 1
ATOM 1482 C C . GLY A 1 199 ? -2.955 10.317 10.719 1.00 89.12 199 GLY A C 1
ATOM 1483 O O . GLY A 1 199 ? -1.875 9.742 10.831 1.00 89.12 199 GLY A O 1
ATOM 1484 N N . MET A 1 200 ? -3.979 9.752 10.061 1.00 89.12 200 MET A N 1
ATOM 1485 C CA . MET A 1 200 ? -3.880 8.428 9.428 1.00 89.12 200 MET A CA 1
ATOM 1486 C C . MET A 1 200 ? -2.859 8.419 8.289 1.00 89.12 200 MET A C 1
ATOM 1488 O O . MET A 1 200 ? -2.039 7.509 8.208 1.00 89.12 200 MET A O 1
ATOM 1492 N N . SER A 1 201 ? -2.892 9.426 7.415 1.00 83.62 201 SER A N 1
ATOM 1493 C CA . SER A 1 201 ? -1.969 9.517 6.279 1.00 83.62 201 SER A CA 1
ATOM 1494 C C . SER A 1 201 ? -0.525 9.670 6.752 1.00 83.62 201 SER A C 1
ATOM 1496 O O . SER A 1 201 ? 0.357 8.975 6.259 1.00 83.62 201 SER A O 1
ATOM 1498 N N . GLU A 1 202 ? -0.305 10.523 7.748 1.00 85.75 202 GLU A N 1
ATOM 1499 C CA . GLU A 1 202 ? 0.975 10.763 8.412 1.00 85.75 202 GLU A CA 1
ATOM 1500 C C . GLU A 1 202 ? 1.513 9.480 9.045 1.00 85.75 202 GLU A C 1
ATOM 1502 O O . GLU A 1 202 ? 2.666 9.115 8.824 1.00 85.75 202 GLU A O 1
ATOM 1507 N N . TYR A 1 203 ? 0.662 8.745 9.769 1.00 84.94 203 TYR A N 1
ATOM 1508 C CA . TYR A 1 203 ? 1.037 7.467 10.367 1.00 84.94 203 TYR A CA 1
ATOM 1509 C C . TYR A 1 203 ? 1.364 6.415 9.302 1.00 84.94 203 TYR A C 1
ATOM 1511 O O . TYR A 1 203 ? 2.398 5.760 9.378 1.00 84.94 203 TYR A O 1
ATOM 1519 N N . LYS A 1 204 ? 0.539 6.265 8.262 1.00 81.62 204 LYS A N 1
ATOM 1520 C CA . LYS A 1 204 ? 0.791 5.283 7.196 1.00 81.62 204 LYS A CA 1
ATOM 1521 C C . LYS A 1 204 ? 2.063 5.565 6.407 1.00 81.62 204 LYS A C 1
ATOM 1523 O O . LYS A 1 204 ? 2.751 4.636 5.998 1.00 81.62 204 LYS A O 1
ATOM 1528 N N . LEU A 1 205 ? 2.320 6.838 6.135 1.00 79.00 205 LEU A N 1
ATOM 1529 C CA . LEU A 1 205 ? 3.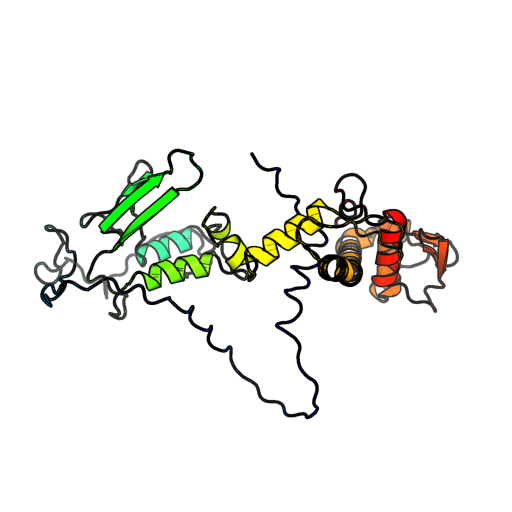468 7.278 5.350 1.00 79.00 205 LEU A CA 1
ATOM 1530 C C . LEU A 1 205 ? 4.692 7.548 6.232 1.00 79.00 205 LEU A C 1
ATOM 1532 O O . LEU A 1 205 ? 5.737 7.906 5.702 1.00 79.00 205 LEU A O 1
ATOM 1536 N N . GLN A 1 206 ? 4.562 7.368 7.554 1.00 80.62 206 GLN A N 1
ATOM 1537 C CA . GLN A 1 206 ? 5.604 7.593 8.559 1.00 80.62 206 GLN A CA 1
ATOM 1538 C C . GLN A 1 206 ? 6.274 8.971 8.411 1.00 80.62 206 GLN A C 1
ATOM 1540 O O . GLN A 1 206 ? 7.485 9.110 8.549 1.00 80.62 206 GLN A O 1
ATOM 1545 N N . THR A 1 207 ? 5.481 10.005 8.117 1.00 79.44 207 THR A N 1
ATOM 1546 C CA . THR A 1 207 ? 5.977 11.352 7.798 1.00 79.44 207 THR A CA 1
ATOM 1547 C C . THR A 1 207 ? 5.070 12.447 8.362 1.00 79.44 207 THR A C 1
ATOM 1549 O O . THR A 1 207 ? 3.950 12.177 8.796 1.00 79.44 207 THR A O 1
ATOM 1552 N N . SER A 1 208 ? 5.550 13.691 8.398 1.00 80.75 208 SER A N 1
ATOM 1553 C CA . SER A 1 208 ? 4.794 14.818 8.952 1.00 80.75 208 SER A CA 1
ATOM 1554 C C . SER A 1 208 ? 3.769 15.373 7.960 1.00 80.75 208 SER A C 1
ATOM 1556 O O . SER A 1 208 ? 3.952 15.297 6.745 1.00 80.75 208 SER A O 1
ATOM 1558 N N . ALA A 1 209 ? 2.717 16.010 8.483 1.00 81.75 209 ALA A N 1
ATOM 1559 C CA . ALA A 1 209 ? 1.740 16.732 7.667 1.00 81.75 209 ALA A CA 1
ATOM 1560 C C . ALA A 1 209 ? 2.406 17.797 6.775 1.00 81.75 209 ALA A C 1
ATOM 1562 O O . ALA A 1 209 ? 2.055 17.931 5.611 1.00 81.75 209 ALA A O 1
ATOM 1563 N N . GLU A 1 210 ? 3.423 18.494 7.293 1.00 83.06 210 GLU A N 1
ATOM 1564 C CA . GLU A 1 210 ? 4.204 19.488 6.546 1.00 83.06 210 GLU A CA 1
ATOM 1565 C C . GLU A 1 210 ? 4.927 18.867 5.343 1.00 83.06 210 GLU A C 1
ATOM 1567 O O . GLU A 1 210 ? 4.889 19.412 4.243 1.00 83.06 210 GLU A O 1
ATOM 1572 N N . THR A 1 211 ? 5.543 17.693 5.520 1.00 81.62 211 THR A N 1
ATOM 1573 C CA . THR A 1 211 ? 6.190 16.983 4.408 1.00 81.62 211 THR A CA 1
ATOM 1574 C C . THR A 1 211 ? 5.168 16.521 3.371 1.00 81.62 211 THR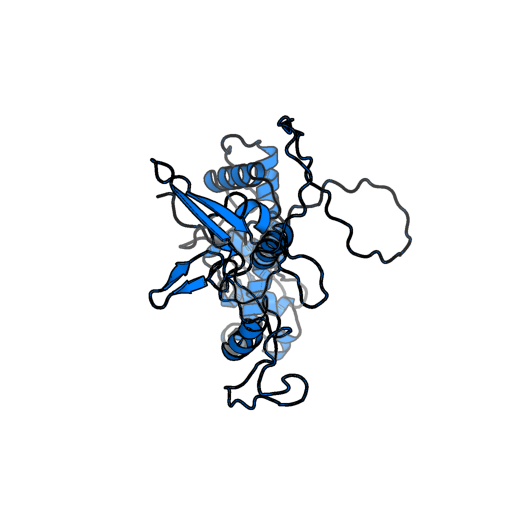 A C 1
ATOM 1576 O O . THR A 1 211 ? 5.446 16.599 2.176 1.00 81.62 211 THR A O 1
ATOM 1579 N N . LEU A 1 212 ? 3.976 16.087 3.794 1.00 81.75 212 LEU A N 1
ATOM 1580 C CA . LEU A 1 212 ? 2.901 15.738 2.860 1.00 81.75 212 LEU A CA 1
ATOM 1581 C C . LEU A 1 212 ? 2.421 16.955 2.064 1.00 81.75 212 LEU A C 1
ATOM 1583 O O . LEU A 1 212 ? 2.288 16.862 0.847 1.00 81.75 212 LEU A O 1
ATOM 1587 N N . GLU A 1 213 ? 2.223 18.098 2.721 1.00 84.56 213 GLU A N 1
ATOM 1588 C CA . GLU A 1 213 ? 1.840 19.346 2.052 1.00 84.56 213 GLU A CA 1
ATOM 1589 C C . GLU A 1 213 ? 2.916 19.820 1.064 1.00 84.56 213 GLU A C 1
ATOM 1591 O O . GLU A 1 213 ? 2.588 20.241 -0.047 1.00 84.56 213 GLU A O 1
ATOM 1596 N N . MET A 1 214 ? 4.197 19.699 1.431 1.00 86.12 214 MET A N 1
ATOM 1597 C CA . MET A 1 214 ? 5.327 20.000 0.549 1.00 86.12 214 MET A CA 1
ATOM 1598 C C . MET A 1 214 ? 5.324 19.105 -0.695 1.00 86.12 214 MET A C 1
ATOM 1600 O O . MET A 1 214 ? 5.411 19.607 -1.816 1.00 86.12 214 MET A O 1
ATOM 1604 N N . VAL A 1 215 ? 5.193 17.786 -0.515 1.00 84.25 215 VAL A N 1
ATOM 1605 C CA . VAL A 1 215 ? 5.131 16.830 -1.631 1.00 84.25 215 VAL A CA 1
ATOM 1606 C C . VAL A 1 215 ? 3.927 17.125 -2.526 1.00 84.25 215 VAL A C 1
ATOM 1608 O O . VAL A 1 215 ? 4.076 17.182 -3.746 1.00 84.25 215 VAL A O 1
ATOM 1611 N N . ASP A 1 216 ? 2.754 17.391 -1.950 1.00 84.62 216 ASP A N 1
ATOM 1612 C CA . ASP A 1 216 ? 1.558 17.761 -2.711 1.00 84.62 216 ASP A CA 1
ATOM 1613 C C . ASP A 1 216 ? 1.772 19.045 -3.531 1.00 84.62 216 ASP A C 1
ATOM 1615 O O . ASP A 1 216 ? 1.339 19.121 -4.686 1.00 84.62 216 ASP A O 1
ATOM 1619 N N . ALA A 1 217 ? 2.463 20.044 -2.970 1.00 86.94 217 ALA A N 1
ATOM 1620 C CA . ALA A 1 217 ? 2.794 21.285 -3.667 1.00 86.94 217 ALA A CA 1
ATOM 1621 C C . ALA A 1 217 ? 3.769 21.055 -4.835 1.00 86.94 217 ALA A C 1
ATOM 1623 O O . ALA A 1 217 ? 3.528 21.572 -5.930 1.00 86.94 217 ALA A O 1
ATOM 1624 N N . ILE A 1 218 ? 4.817 20.244 -4.638 1.00 88.19 218 ILE A N 1
ATOM 1625 C CA . ILE A 1 218 ? 5.779 19.881 -5.696 1.00 88.19 218 ILE A CA 1
ATOM 1626 C C . ILE A 1 218 ? 5.073 19.114 -6.820 1.00 88.19 218 ILE A C 1
ATOM 1628 O O . ILE A 1 218 ? 5.208 19.455 -7.995 1.00 88.19 218 ILE A O 1
ATOM 1632 N N . LEU A 1 219 ? 4.250 18.120 -6.480 1.00 85.81 219 LEU A N 1
ATOM 1633 C CA . LEU A 1 219 ? 3.500 17.331 -7.460 1.00 85.81 219 LEU A CA 1
ATOM 1634 C C . LEU A 1 219 ? 2.464 18.158 -8.229 1.00 85.81 219 LEU A C 1
ATOM 1636 O O . LEU A 1 219 ? 2.168 17.863 -9.390 1.00 85.81 219 LEU A O 1
ATOM 1640 N N . ALA A 1 220 ? 1.883 19.175 -7.589 1.00 86.50 220 ALA A N 1
ATOM 1641 C CA . ALA A 1 220 ? 0.969 20.101 -8.243 1.00 86.50 220 ALA A CA 1
ATOM 1642 C C . ALA A 1 220 ? 1.693 21.043 -9.218 1.00 86.50 220 ALA A C 1
ATOM 1644 O O . ALA A 1 220 ? 1.116 21.364 -10.260 1.00 86.50 220 ALA A O 1
ATOM 1645 N N . ALA A 1 221 ? 2.921 21.462 -8.893 1.00 87.94 221 ALA A N 1
ATOM 1646 C CA . ALA A 1 221 ? 3.777 22.246 -9.784 1.00 87.94 221 ALA A CA 1
ATOM 1647 C C . ALA A 1 221 ? 4.272 21.405 -10.976 1.00 87.94 221 ALA A C 1
ATOM 1649 O O . ALA A 1 221 ? 4.299 21.895 -12.104 1.00 87.94 221 ALA A O 1
ATOM 1650 N N . GLY A 1 222 ? 4.555 20.121 -10.735 1.00 85.94 222 GLY A N 1
ATOM 1651 C CA . GLY A 1 222 ? 5.014 19.168 -11.741 1.00 85.94 222 GLY A CA 1
ATOM 1652 C C . GLY A 1 222 ? 6.500 19.318 -12.070 1.00 85.94 222 GLY A C 1
ATOM 1653 O O . GLY A 1 222 ? 7.232 20.039 -11.400 1.00 85.94 222 GLY A O 1
ATOM 1654 N N . VAL A 1 223 ? 6.933 18.608 -13.107 1.00 87.69 223 VAL A N 1
ATOM 1655 C CA . VAL A 1 223 ? 8.262 18.703 -13.724 1.00 87.69 223 VAL A CA 1
ATOM 1656 C C . VAL A 1 223 ? 8.084 18.575 -15.237 1.00 87.69 223 VAL A C 1
ATOM 1658 O O . VAL A 1 223 ? 7.144 17.923 -15.703 1.00 87.69 223 VAL A O 1
ATOM 1661 N N . SER A 1 224 ? 8.945 19.234 -16.002 1.00 83.75 224 SER A N 1
ATOM 1662 C CA . SER A 1 224 ? 8.965 19.178 -17.465 1.00 83.75 224 SER A CA 1
ATOM 1663 C C . SER A 1 224 ? 10.406 19.163 -17.980 1.00 83.75 224 SER A C 1
ATOM 1665 O O . SER A 1 224 ? 11.333 18.953 -17.205 1.00 83.75 224 SER A O 1
ATOM 1667 N N . GLY A 1 225 ? 10.604 19.376 -19.280 1.00 81.44 225 GLY A N 1
ATOM 1668 C CA . GLY A 1 225 ? 11.922 19.370 -19.913 1.00 81.44 225 GLY A CA 1
ATOM 1669 C C . GLY A 1 225 ? 12.223 18.067 -20.650 1.00 81.44 225 GLY A C 1
ATOM 1670 O O . GLY A 1 225 ? 11.390 17.160 -20.717 1.00 81.44 225 GLY A O 1
ATOM 1671 N N . GLU A 1 226 ? 13.421 18.017 -21.222 1.00 76.50 226 GLU A N 1
ATOM 1672 C CA . GLU A 1 226 ? 13.930 16.888 -22.004 1.00 76.50 226 GLU A CA 1
ATOM 1673 C C . GLU A 1 226 ? 14.776 15.960 -21.120 1.00 76.50 226 GLU A C 1
ATOM 1675 O O . GLU A 1 226 ? 15.263 16.369 -20.062 1.00 76.50 226 GLU A O 1
ATOM 1680 N N . ALA A 1 227 ? 14.994 14.720 -21.561 1.00 72.94 227 ALA A N 1
ATOM 1681 C CA . ALA A 1 227 ? 15.834 13.763 -20.842 1.00 72.94 227 ALA A CA 1
ATOM 1682 C C . ALA A 1 227 ? 17.226 14.345 -20.517 1.00 72.94 227 ALA A C 1
ATOM 1684 O O . ALA A 1 227 ? 17.915 14.889 -21.382 1.00 72.94 227 ALA A O 1
ATOM 1685 N N . GLY A 1 228 ? 17.626 14.253 -19.244 1.00 74.50 228 GLY A N 1
ATOM 1686 C CA . GLY A 1 228 ? 18.886 14.810 -18.736 1.00 74.50 228 GLY A CA 1
ATOM 1687 C C . GLY A 1 228 ? 18.886 16.328 -18.502 1.00 74.50 228 GLY A C 1
ATOM 1688 O O . GLY A 1 228 ? 19.902 16.874 -18.070 1.00 74.50 228 GLY A O 1
ATOM 1689 N N . ALA A 1 229 ? 17.770 17.018 -18.757 1.00 81.94 229 ALA A N 1
ATOM 1690 C CA . ALA A 1 229 ? 17.601 18.451 -18.523 1.00 81.94 229 ALA A CA 1
ATOM 1691 C C . ALA A 1 229 ? 16.209 18.762 -17.928 1.00 81.94 229 ALA A C 1
ATOM 1693 O O . ALA A 1 229 ? 15.383 19.395 -18.596 1.00 81.94 229 ALA A O 1
ATOM 1694 N N . PRO A 1 230 ? 15.931 18.329 -16.680 1.00 85.81 230 PRO A N 1
ATOM 1695 C CA . PRO A 1 230 ? 14.660 18.612 -16.028 1.00 85.81 230 PRO A CA 1
ATOM 1696 C C . PRO A 1 230 ? 14.480 20.113 -15.795 1.00 85.81 230 PRO A C 1
ATOM 1698 O O . PRO A 1 230 ? 15.352 20.799 -15.258 1.00 85.81 230 PRO A O 1
ATOM 1701 N N . GLU A 1 231 ? 13.301 20.610 -16.142 1.00 88.56 231 GLU A N 1
ATOM 1702 C CA . GLU A 1 231 ? 12.817 21.933 -15.777 1.00 88.56 231 GLU A CA 1
ATOM 1703 C C . GLU A 1 231 ? 11.870 21.793 -14.585 1.00 88.56 231 GLU A C 1
ATOM 1705 O O . GLU A 1 231 ? 10.761 21.263 -14.702 1.00 88.56 231 GLU A O 1
ATOM 1710 N N . ILE A 1 232 ? 12.323 22.267 -13.424 1.00 90.12 232 ILE A N 1
ATOM 1711 C CA . ILE A 1 232 ? 11.584 22.179 -12.164 1.00 90.12 232 ILE A CA 1
ATOM 1712 C C . ILE A 1 232 ? 10.966 23.554 -11.865 1.00 90.12 232 ILE A C 1
ATOM 1714 O O . ILE A 1 232 ? 11.697 24.491 -11.532 1.00 90.12 232 ILE A O 1
ATOM 1718 N N . PRO A 1 233 ? 9.640 23.724 -12.012 1.00 88.19 233 PRO A N 1
ATOM 1719 C CA . PRO A 1 233 ? 8.965 24.976 -11.689 1.00 88.19 233 PRO A CA 1
ATOM 1720 C C . PRO A 1 233 ? 8.942 25.240 -10.177 1.00 88.19 233 PRO A C 1
ATOM 1722 O O . PRO A 1 233 ? 8.991 24.320 -9.364 1.00 88.19 233 PRO A O 1
ATOM 1725 N N . GLU A 1 234 ? 8.800 26.513 -9.790 1.00 88.81 234 GLU A N 1
ATOM 1726 C CA . GLU A 1 234 ? 8.623 26.886 -8.382 1.00 88.81 234 GLU A CA 1
ATOM 1727 C C . GLU A 1 234 ? 7.320 26.298 -7.814 1.00 88.81 234 GLU A C 1
ATOM 1729 O O . GLU A 1 234 ? 6.222 26.559 -8.318 1.00 88.81 234 GLU A O 1
ATOM 1734 N N . ALA A 1 235 ? 7.441 25.546 -6.719 1.00 91.12 235 ALA A N 1
ATOM 1735 C CA . ALA A 1 235 ? 6.311 25.042 -5.953 1.00 91.12 235 ALA A CA 1
ATOM 1736 C C . ALA A 1 235 ? 5.942 26.011 -4.817 1.00 91.12 235 ALA A C 1
ATOM 1738 O O . ALA A 1 235 ? 6.792 26.536 -4.096 1.00 91.12 235 ALA A O 1
ATOM 1739 N N . ALA A 1 236 ? 4.645 26.278 -4.652 1.00 89.50 236 ALA A N 1
ATOM 1740 C CA . ALA A 1 236 ? 4.168 27.266 -3.689 1.00 89.50 236 ALA A CA 1
ATOM 1741 C C . ALA A 1 236 ? 4.509 26.858 -2.245 1.00 89.50 236 ALA A C 1
ATOM 1743 O O . ALA A 1 236 ? 4.019 25.845 -1.758 1.00 89.50 236 ALA A O 1
ATOM 1744 N N . GLY A 1 237 ? 5.300 27.684 -1.552 1.00 86.56 237 GLY A N 1
ATOM 1745 C CA . GLY A 1 237 ? 5.696 27.438 -0.160 1.00 86.56 237 GLY A CA 1
ATOM 1746 C C . GLY A 1 237 ? 6.833 26.428 0.011 1.00 86.56 237 GLY A C 1
ATOM 1747 O O . GLY A 1 237 ? 7.126 26.059 1.142 1.00 86.56 237 GLY A O 1
ATOM 1748 N N . VAL A 1 238 ? 7.483 26.015 -1.080 1.00 89.56 238 VAL A N 1
ATOM 1749 C CA . VAL A 1 238 ? 8.574 25.033 -1.085 1.00 89.56 238 VAL A CA 1
ATOM 1750 C C . VAL A 1 238 ? 9.836 25.678 -1.659 1.00 89.56 238 VAL A C 1
ATOM 1752 O O . VAL A 1 238 ? 9.755 26.513 -2.561 1.00 89.56 238 VAL A O 1
ATOM 1755 N N . SER A 1 239 ? 11.010 25.331 -1.128 1.00 91.31 239 SER A N 1
ATOM 1756 C CA . SER A 1 239 ? 12.272 25.841 -1.668 1.00 91.31 239 SER A CA 1
ATOM 1757 C C . SER A 1 239 ? 12.632 25.164 -3.002 1.00 91.31 239 SER A C 1
ATOM 1759 O O . SER A 1 239 ? 12.186 24.053 -3.303 1.00 91.31 239 SER A O 1
ATOM 1761 N N . ALA A 1 240 ? 13.460 25.827 -3.816 1.00 89.44 240 ALA A N 1
ATOM 1762 C CA . ALA A 1 240 ? 13.983 25.222 -5.044 1.00 89.44 240 ALA A CA 1
ATOM 1763 C C . ALA A 1 240 ? 14.822 23.968 -4.737 1.00 89.44 240 ALA A C 1
ATOM 1765 O O . ALA A 1 240 ? 14.669 22.961 -5.416 1.00 89.44 240 ALA A O 1
ATOM 1766 N N . GLU A 1 241 ? 15.621 24.000 -3.664 1.00 88.75 241 GLU A N 1
ATOM 1767 C CA . GLU A 1 241 ? 16.444 22.868 -3.216 1.00 88.75 241 GLU A CA 1
ATOM 1768 C C . GLU A 1 241 ? 15.590 21.640 -2.862 1.00 88.75 241 GLU A C 1
ATOM 1770 O O . GLU A 1 241 ? 15.912 20.525 -3.265 1.00 88.75 241 GLU A O 1
ATOM 1775 N N . ASP A 1 242 ? 14.465 21.833 -2.168 1.00 87.75 242 ASP A N 1
ATOM 1776 C CA . ASP A 1 242 ? 13.560 20.729 -1.820 1.00 87.75 242 ASP A CA 1
ATOM 1777 C C . ASP A 1 242 ? 12.875 20.138 -3.060 1.00 87.75 242 ASP A C 1
ATOM 1779 O O . ASP A 1 242 ? 12.693 18.922 -3.158 1.00 87.75 242 ASP A O 1
ATOM 1783 N N . SER A 1 243 ? 12.535 20.989 -4.032 1.00 88.19 243 SER A N 1
ATOM 1784 C CA . SER A 1 243 ? 11.942 20.558 -5.304 1.00 88.19 243 SER A CA 1
ATOM 1785 C C . SER A 1 243 ? 12.958 19.786 -6.157 1.00 88.19 243 SER A C 1
ATOM 1787 O O . SER A 1 243 ? 12.631 18.727 -6.694 1.00 88.19 243 SER A O 1
ATOM 1789 N N . GLU A 1 244 ? 14.202 20.269 -6.231 1.00 88.62 244 GLU A N 1
ATOM 1790 C CA . GLU A 1 244 ? 15.326 19.584 -6.884 1.00 88.62 244 GLU A CA 1
ATOM 1791 C C . GLU A 1 244 ? 15.613 18.235 -6.230 1.00 88.62 244 GLU A C 1
ATOM 1793 O O . GLU A 1 244 ? 15.751 17.229 -6.923 1.00 88.62 244 GLU A O 1
ATOM 1798 N N . LYS A 1 245 ? 15.636 18.182 -4.896 1.00 86.50 245 LYS A N 1
ATOM 1799 C CA . LYS A 1 245 ? 15.856 16.937 -4.158 1.00 86.50 245 LYS A CA 1
ATOM 1800 C C . LYS A 1 245 ? 14.749 15.918 -4.414 1.00 86.50 245 LYS A C 1
ATOM 1802 O O . LYS A 1 245 ? 15.051 14.746 -4.618 1.00 86.50 245 LYS A O 1
ATOM 1807 N N . PHE A 1 246 ? 13.486 16.348 -4.408 1.00 86.81 246 PHE A N 1
ATOM 1808 C CA . PHE A 1 246 ? 12.353 15.465 -4.684 1.00 86.81 246 PHE A CA 1
ATOM 1809 C C . PHE A 1 246 ? 12.451 14.839 -6.079 1.00 86.81 246 PHE A C 1
ATOM 1811 O O . PHE A 1 246 ? 12.340 13.620 -6.214 1.00 86.81 246 PHE A O 1
ATOM 1818 N N . TRP A 1 247 ? 12.696 15.655 -7.107 1.00 87.00 247 TRP A N 1
ATOM 1819 C CA . TRP A 1 247 ? 12.810 15.166 -8.482 1.00 87.00 247 TRP A CA 1
ATOM 1820 C C . TRP A 1 247 ? 14.134 14.450 -8.764 1.00 87.00 247 TRP A C 1
ATOM 1822 O O . TRP A 1 247 ? 14.184 13.621 -9.667 1.00 87.00 247 TRP A O 1
ATOM 1832 N N . GLY A 1 248 ? 15.175 14.679 -7.960 1.00 86.50 248 GLY A N 1
ATOM 1833 C CA . GLY A 1 248 ? 16.445 13.955 -8.038 1.00 86.50 248 GLY A CA 1
ATOM 1834 C C . GLY A 1 248 ? 16.325 12.447 -7.784 1.00 86.50 248 GLY A C 1
ATOM 1835 O O . GLY A 1 248 ? 17.176 11.688 -8.233 1.00 86.50 248 GLY A O 1
ATOM 1836 N N . TYR A 1 249 ? 15.252 11.987 -7.131 1.00 86.31 249 TYR A N 1
ATOM 1837 C CA . TYR A 1 249 ? 14.972 10.555 -6.953 1.00 86.31 249 TYR A CA 1
ATOM 1838 C C . TYR A 1 249 ? 14.363 9.880 -8.187 1.00 86.31 249 TYR A C 1
ATOM 1840 O O . TYR A 1 249 ? 14.133 8.670 -8.175 1.00 86.31 249 TYR A O 1
ATOM 1848 N N . MET A 1 250 ? 14.072 10.645 -9.242 1.00 85.94 250 MET A N 1
ATOM 1849 C CA . MET A 1 250 ? 13.433 10.126 -10.448 1.00 85.94 250 MET A CA 1
ATOM 1850 C C . MET A 1 250 ? 14.274 9.036 -11.115 1.00 85.94 250 MET A C 1
ATOM 1852 O O . MET A 1 250 ? 13.724 8.004 -11.484 1.00 85.94 250 MET A O 1
ATOM 1856 N N . ASP A 1 251 ? 15.589 9.227 -11.212 1.00 85.75 251 ASP A N 1
ATOM 1857 C CA . ASP A 1 251 ? 16.454 8.273 -11.907 1.00 85.75 251 ASP A CA 1
ATOM 1858 C C . ASP A 1 251 ? 16.543 6.938 -11.162 1.00 85.75 251 ASP A C 1
ATOM 1860 O O . ASP A 1 251 ? 16.349 5.883 -11.758 1.00 85.75 251 ASP A O 1
ATOM 1864 N N . GLU A 1 252 ? 16.741 6.964 -9.841 1.00 86.25 252 GLU A N 1
ATOM 1865 C CA . GLU A 1 252 ? 16.793 5.739 -9.031 1.00 86.25 252 GLU A CA 1
ATOM 1866 C C . GLU A 1 252 ? 15.467 4.965 -9.085 1.00 86.25 252 GLU A C 1
ATOM 1868 O O . GLU A 1 252 ? 15.453 3.752 -9.312 1.00 86.25 252 GLU A O 1
ATOM 1873 N N . ALA A 1 253 ? 14.339 5.664 -8.923 1.00 86.19 253 ALA A N 1
ATOM 1874 C CA . ALA A 1 253 ? 13.025 5.033 -8.988 1.00 86.19 253 ALA A CA 1
ATOM 1875 C C . ALA A 1 253 ? 12.695 4.513 -10.395 1.00 86.19 253 ALA A C 1
ATOM 1877 O O . ALA A 1 253 ? 12.061 3.465 -10.538 1.00 86.19 253 ALA A O 1
ATOM 1878 N N . GLY A 1 254 ? 13.140 5.233 -11.422 1.00 88.44 254 GLY A N 1
ATOM 1879 C CA . GLY A 1 254 ? 12.977 4.867 -12.818 1.00 88.44 254 GLY A CA 1
ATOM 1880 C C . GLY A 1 254 ? 13.709 3.579 -13.189 1.00 88.44 254 GLY A C 1
ATOM 1881 O O . GLY A 1 254 ? 13.115 2.710 -13.825 1.00 88.44 254 GLY A O 1
ATOM 1882 N N . VAL A 1 255 ? 14.946 3.397 -12.714 1.00 91.75 255 VAL A N 1
ATOM 1883 C CA . VAL A 1 255 ? 15.709 2.149 -12.914 1.00 91.75 255 VAL A CA 1
ATOM 1884 C C . VAL A 1 255 ? 14.995 0.953 -12.279 1.00 91.75 255 VAL A C 1
ATOM 1886 O O . VAL A 1 255 ? 14.867 -0.097 -12.909 1.00 91.75 255 VAL A O 1
ATOM 1889 N N . ILE A 1 256 ? 14.483 1.098 -11.053 1.00 89.19 256 ILE A N 1
ATOM 1890 C CA . ILE A 1 256 ? 13.747 0.017 -10.372 1.00 89.19 256 ILE A CA 1
ATOM 1891 C C . ILE A 1 256 ? 12.489 -0.360 -11.158 1.00 89.19 256 ILE A C 1
ATOM 1893 O O . ILE A 1 256 ? 12.213 -1.539 -11.361 1.00 89.19 256 ILE A O 1
ATOM 1897 N N . PHE A 1 257 ? 11.750 0.628 -11.651 1.00 89.19 257 PHE A N 1
ATOM 1898 C CA . PHE A 1 257 ? 10.570 0.378 -12.473 1.00 89.19 257 PHE A CA 1
ATOM 1899 C C . PHE A 1 257 ? 10.886 -0.276 -13.814 1.00 89.19 257 PHE A C 1
ATOM 1901 O O . PHE A 1 257 ? 10.193 -1.211 -14.211 1.00 89.19 257 PHE A O 1
ATOM 1908 N N . ALA A 1 258 ? 11.945 0.162 -14.495 1.00 93.56 258 ALA A N 1
ATOM 1909 C CA . ALA A 1 258 ? 12.396 -0.493 -15.715 1.00 93.56 258 ALA A CA 1
ATOM 1910 C C . ALA A 1 258 ? 12.743 -1.969 -15.446 1.00 93.56 258 ALA A C 1
ATOM 1912 O O . ALA A 1 258 ? 12.387 -2.838 -16.242 1.00 93.56 258 ALA A O 1
ATOM 1913 N N . GLN A 1 259 ? 13.342 -2.280 -14.290 1.00 94.62 259 GLN A N 1
ATOM 1914 C CA . GLN A 1 259 ? 13.585 -3.664 -13.879 1.00 94.62 259 GLN A CA 1
ATOM 1915 C C . GLN A 1 259 ? 12.285 -4.448 -13.637 1.00 94.62 259 GLN A C 1
ATOM 1917 O O . GLN A 1 259 ? 12.190 -5.596 -14.069 1.00 94.62 259 GLN A O 1
ATOM 1922 N N . GLU A 1 260 ? 11.266 -3.849 -13.009 1.00 92.06 260 GLU A N 1
ATOM 1923 C CA . GLU A 1 260 ? 9.953 -4.495 -12.842 1.00 92.06 260 GLU A CA 1
ATOM 1924 C C . GLU A 1 260 ? 9.316 -4.851 -14.195 1.00 92.06 260 GLU A C 1
ATOM 1926 O O . GLU A 1 260 ? 8.745 -5.937 -14.338 1.00 92.06 260 GLU A O 1
ATOM 1931 N N . ILE A 1 261 ? 9.453 -3.980 -15.204 1.00 92.19 261 ILE A N 1
ATOM 1932 C CA . ILE A 1 261 ? 8.996 -4.270 -16.571 1.00 92.19 261 ILE A CA 1
ATOM 1933 C C . ILE A 1 261 ? 9.797 -5.432 -17.163 1.00 92.19 261 ILE A C 1
ATOM 1935 O O . ILE A 1 261 ? 9.196 -6.376 -17.678 1.00 92.19 261 ILE A O 1
ATOM 1939 N N . ILE A 1 262 ? 11.132 -5.413 -17.060 1.00 95.75 262 ILE A N 1
ATOM 1940 C CA . ILE A 1 262 ? 11.991 -6.505 -17.552 1.00 95.75 262 ILE A CA 1
ATOM 1941 C C . ILE A 1 262 ? 11.554 -7.841 -16.940 1.00 95.75 262 ILE A C 1
ATOM 1943 O O . ILE A 1 262 ? 11.331 -8.815 -17.666 1.00 95.75 262 ILE A O 1
ATOM 1947 N N . ASP A 1 263 ? 11.383 -7.890 -15.621 1.00 95.31 263 ASP A N 1
ATOM 1948 C CA . ASP A 1 263 ? 10.992 -9.103 -14.907 1.00 95.31 263 ASP A CA 1
ATOM 1949 C C . ASP A 1 263 ? 9.594 -9.568 -15.328 1.00 95.31 263 ASP A C 1
ATOM 1951 O O . ASP A 1 263 ? 9.371 -10.756 -15.586 1.00 95.31 263 ASP A O 1
ATOM 1955 N N . TYR A 1 264 ? 8.642 -8.642 -15.441 1.00 92.44 264 TYR A N 1
ATOM 1956 C CA . TYR A 1 264 ? 7.289 -8.954 -15.883 1.00 92.44 264 TYR A CA 1
ATOM 1957 C C . TYR A 1 264 ? 7.260 -9.513 -17.308 1.00 92.44 264 TYR A C 1
ATOM 1959 O O . TYR A 1 264 ? 6.613 -10.542 -17.547 1.00 92.44 264 TYR A O 1
ATOM 1967 N N . VAL A 1 265 ? 7.988 -8.888 -18.237 1.00 94.94 265 VAL A N 1
ATOM 1968 C CA . VAL A 1 265 ? 8.074 -9.328 -19.632 1.00 94.94 265 VAL A CA 1
ATOM 1969 C C . VAL A 1 265 ? 8.647 -10.738 -19.712 1.00 94.94 265 VAL A C 1
ATOM 1971 O O . VAL A 1 265 ? 8.048 -11.622 -20.328 1.00 94.94 265 VAL A O 1
ATOM 1974 N N . ASN A 1 266 ? 9.762 -10.990 -19.033 1.00 95.06 266 ASN A N 1
ATOM 1975 C CA . ASN A 1 266 ? 10.419 -12.294 -19.080 1.00 95.06 266 ASN A CA 1
ATOM 1976 C C . ASN A 1 266 ? 9.583 -13.400 -18.413 1.00 95.06 266 ASN A C 1
ATOM 1978 O O . ASN A 1 266 ? 9.589 -14.538 -18.881 1.00 95.06 266 ASN A O 1
ATOM 1982 N N . ASN A 1 267 ? 8.802 -13.078 -17.378 1.00 94.25 267 ASN A N 1
ATOM 1983 C CA . ASN A 1 267 ? 7.940 -14.056 -16.708 1.00 94.25 267 ASN A CA 1
ATOM 1984 C C . ASN A 1 267 ? 6.662 -14.394 -17.490 1.00 94.25 267 ASN A C 1
ATOM 1986 O O . ASN A 1 267 ? 6.162 -15.515 -17.381 1.00 94.25 267 ASN A O 1
ATOM 1990 N N . ASN A 1 268 ? 6.122 -13.450 -18.266 1.00 94.44 268 ASN A N 1
ATOM 1991 C CA . ASN A 1 268 ? 4.800 -13.599 -18.886 1.00 94.44 268 ASN A CA 1
ATOM 1992 C C . ASN A 1 268 ? 4.839 -13.730 -20.417 1.00 94.44 268 ASN A C 1
ATOM 1994 O O . ASN A 1 268 ? 3.902 -14.275 -21.002 1.00 94.44 268 ASN A O 1
ATOM 1998 N N . TYR A 1 269 ? 5.914 -13.279 -21.070 1.00 94.19 269 TYR A N 1
ATOM 1999 C CA . TYR A 1 269 ? 5.990 -13.140 -22.530 1.00 94.19 269 TYR A CA 1
ATOM 2000 C C . TYR A 1 269 ? 7.190 -13.848 -23.170 1.00 94.19 269 TYR A C 1
ATOM 2002 O O . TYR A 1 269 ? 7.405 -13.697 -24.370 1.00 94.19 269 TYR A O 1
ATOM 2010 N N . ALA A 1 270 ? 7.918 -14.704 -22.445 1.00 93.75 270 ALA A N 1
ATOM 2011 C CA . ALA A 1 270 ? 9.038 -15.477 -23.003 1.00 93.75 270 ALA A CA 1
ATOM 2012 C C . ALA A 1 270 ? 8.681 -16.287 -24.272 1.00 93.75 270 ALA A C 1
ATOM 2014 O O . ALA A 1 270 ? 9.542 -16.568 -25.102 1.00 93.75 270 ALA A O 1
ATOM 2015 N N . GLY A 1 271 ? 7.402 -16.632 -24.469 1.00 95.50 271 GLY A N 1
ATOM 2016 C CA . GLY A 1 271 ? 6.927 -17.304 -25.683 1.00 95.50 271 GLY A CA 1
ATOM 2017 C C . GLY A 1 271 ? 7.088 -16.495 -26.979 1.00 95.50 271 GLY A C 1
ATOM 2018 O O . GLY A 1 271 ? 7.087 -17.096 -28.047 1.00 95.50 271 GLY A O 1
ATOM 2019 N N . TYR A 1 272 ? 7.254 -15.170 -26.901 1.00 95.62 272 TYR A N 1
ATOM 2020 C CA . TYR A 1 272 ? 7.408 -14.289 -28.067 1.00 95.62 272 TYR A CA 1
ATOM 2021 C C . TYR A 1 272 ? 8.862 -14.100 -28.519 1.00 95.62 272 TYR A C 1
ATOM 2023 O O . TYR A 1 272 ? 9.094 -13.517 -29.576 1.00 95.62 272 TYR A O 1
ATOM 2031 N N . ILE A 1 273 ? 9.841 -14.608 -27.760 1.00 96.62 273 ILE A N 1
ATOM 2032 C CA . ILE A 1 273 ? 11.275 -14.424 -28.047 1.00 96.62 273 ILE A CA 1
ATOM 2033 C C . ILE A 1 273 ? 11.624 -14.896 -29.463 1.00 96.62 273 ILE A C 1
ATOM 2035 O O . ILE A 1 273 ? 12.268 -14.171 -30.212 1.00 96.62 273 ILE A O 1
ATOM 2039 N N . ALA A 1 274 ? 11.142 -16.075 -29.864 1.00 94.25 274 ALA A N 1
ATOM 2040 C CA . ALA A 1 274 ? 11.469 -16.650 -31.168 1.00 94.25 274 ALA A CA 1
ATOM 2041 C C . ALA A 1 274 ? 10.944 -15.821 -32.357 1.00 94.25 274 ALA A C 1
ATOM 2043 O O . ALA A 1 274 ? 11.550 -15.846 -33.426 1.00 94.25 274 ALA A O 1
ATOM 2044 N N . ASP A 1 275 ? 9.835 -15.100 -32.170 1.00 93.50 275 ASP A N 1
ATOM 2045 C CA . ASP A 1 275 ? 9.174 -14.342 -33.236 1.00 93.50 275 ASP A CA 1
ATOM 2046 C C . ASP A 1 275 ? 9.606 -12.870 -33.267 1.00 93.50 275 ASP A C 1
ATOM 2048 O O . ASP A 1 275 ? 9.640 -12.268 -34.338 1.00 93.50 275 ASP A O 1
ATOM 2052 N N . MET A 1 276 ? 9.917 -12.281 -32.107 1.00 93.12 276 MET A N 1
ATOM 2053 C CA . MET A 1 276 ? 10.167 -10.838 -31.980 1.00 93.12 276 MET A CA 1
ATOM 2054 C C . MET A 1 276 ? 11.601 -10.486 -31.589 1.00 93.12 276 MET A C 1
ATOM 2056 O O . MET A 1 276 ? 11.977 -9.323 -31.680 1.00 93.12 276 MET A O 1
ATOM 2060 N N . PHE A 1 277 ? 12.404 -11.466 -31.169 1.00 96.44 277 PHE A N 1
ATOM 2061 C CA . PHE A 1 277 ? 13.767 -11.244 -30.686 1.00 96.44 277 PHE A CA 1
ATOM 2062 C C . PHE A 1 277 ? 14.804 -12.181 -31.329 1.00 96.44 277 PHE A C 1
ATOM 2064 O O . PHE A 1 277 ? 15.871 -12.444 -30.774 1.00 96.44 277 PHE A O 1
ATOM 2071 N N . ALA A 1 278 ? 14.499 -12.685 -32.529 1.00 94.12 278 ALA A N 1
ATOM 2072 C CA . ALA A 1 278 ? 15.460 -13.417 -33.347 1.00 94.12 278 ALA A CA 1
ATOM 2073 C C . ALA A 1 278 ? 16.693 -12.537 -33.655 1.00 94.12 278 ALA A C 1
ATOM 2075 O O . ALA A 1 278 ? 16.532 -11.339 -33.880 1.00 94.12 278 ALA A O 1
ATOM 2076 N N . PRO A 1 279 ? 17.916 -13.099 -33.702 1.00 95.00 279 PRO A N 1
ATOM 2077 C CA . PRO A 1 279 ? 18.242 -14.527 -33.739 1.00 95.00 279 PRO A CA 1
ATOM 2078 C C . PRO A 1 279 ? 18.358 -15.219 -32.367 1.00 95.00 279 PRO A C 1
ATOM 2080 O O . PRO A 1 279 ? 18.663 -16.412 -32.341 1.00 95.00 279 PRO A O 1
ATOM 2083 N N . TYR A 1 280 ? 18.130 -14.521 -31.251 1.00 96.12 280 TYR A N 1
ATOM 2084 C CA . TYR A 1 280 ? 18.310 -15.083 -29.910 1.00 96.12 280 TYR A CA 1
ATOM 2085 C C . TYR A 1 280 ? 17.223 -16.101 -29.548 1.00 96.12 280 TYR A C 1
ATOM 2087 O O . TYR A 1 280 ? 16.034 -15.921 -29.823 1.00 96.12 280 TYR A O 1
ATOM 2095 N N . THR A 1 281 ? 17.635 -17.187 -28.901 1.00 96.25 281 THR A N 1
ATOM 2096 C CA . THR A 1 281 ? 16.739 -18.248 -28.421 1.00 96.25 281 THR A CA 1
ATOM 2097 C C . THR A 1 281 ? 16.222 -17.964 -27.006 1.00 96.25 281 THR A C 1
ATOM 2099 O O . THR A 1 281 ? 16.884 -17.263 -26.235 1.00 96.25 281 THR A O 1
ATOM 2102 N N . PRO A 1 282 ? 15.070 -18.537 -26.603 1.00 96.69 282 PRO A N 1
ATOM 2103 C CA . PRO A 1 282 ? 14.576 -18.418 -25.230 1.00 96.69 282 PRO A CA 1
ATOM 2104 C C . PRO A 1 282 ? 15.601 -18.841 -24.172 1.00 96.69 282 PRO A C 1
ATOM 2106 O O . PRO A 1 282 ? 15.692 -18.225 -23.110 1.00 96.69 282 PRO A O 1
ATOM 2109 N N . GLU A 1 283 ? 16.395 -19.874 -24.459 1.00 97.00 283 GLU A N 1
ATOM 2110 C CA . GLU A 1 283 ? 17.444 -20.361 -23.568 1.00 97.00 283 GLU A CA 1
ATOM 2111 C C . GLU A 1 283 ? 18.595 -19.358 -23.408 1.00 97.00 283 GLU A C 1
ATOM 2113 O O . GLU A 1 283 ? 19.095 -19.181 -22.296 1.00 97.00 283 GLU A O 1
ATOM 2118 N N . GLU A 1 284 ? 19.001 -18.687 -24.490 1.00 96.69 284 GLU A N 1
ATOM 2119 C CA . GLU A 1 284 ? 20.028 -17.638 -24.447 1.00 96.69 284 GLU A CA 1
ATOM 2120 C C . GLU A 1 284 ? 19.533 -16.415 -23.675 1.00 96.69 284 GLU A C 1
ATOM 2122 O O . GLU A 1 284 ? 20.241 -15.920 -22.795 1.00 96.69 284 GLU A O 1
ATOM 2127 N N . VAL A 1 285 ? 18.296 -15.979 -23.938 1.00 97.38 285 VAL A N 1
ATOM 2128 C CA . VAL A 1 285 ? 17.679 -14.851 -23.227 1.00 97.38 285 VAL A CA 1
ATOM 2129 C C . VAL A 1 285 ? 17.574 -15.145 -21.732 1.00 97.38 285 VAL A C 1
ATOM 2131 O O . VAL A 1 285 ? 18.007 -14.341 -20.912 1.00 97.38 285 VAL A O 1
ATOM 2134 N N . ALA A 1 286 ? 17.094 -16.327 -21.340 1.00 96.25 286 ALA A N 1
ATOM 2135 C CA . ALA A 1 286 ? 16.984 -16.694 -19.927 1.00 96.25 286 ALA A CA 1
ATOM 2136 C C . ALA A 1 286 ? 18.339 -16.691 -19.186 1.00 96.25 286 ALA A C 1
ATOM 2138 O O . ALA A 1 286 ? 18.377 -16.475 -17.969 1.00 96.25 286 ALA A O 1
ATOM 2139 N N . ALA A 1 287 ? 19.443 -16.912 -19.906 1.00 97.00 287 ALA A N 1
ATOM 2140 C CA . ALA A 1 287 ? 20.792 -16.998 -19.356 1.00 97.00 287 ALA A CA 1
ATOM 2141 C C . ALA A 1 287 ? 21.551 -15.658 -19.295 1.00 97.00 287 ALA A C 1
ATOM 2143 O O . ALA A 1 287 ? 22.618 -15.617 -18.682 1.00 97.00 287 ALA A O 1
ATOM 2144 N N . SER A 1 288 ? 21.036 -14.582 -19.899 1.00 97.44 288 SER A N 1
ATOM 2145 C CA . SER A 1 288 ? 21.726 -13.288 -19.979 1.00 97.44 288 SER A CA 1
ATOM 2146 C C . SER A 1 288 ? 20.810 -12.142 -19.572 1.00 97.44 288 SER A C 1
ATOM 2148 O O . SER A 1 288 ? 19.813 -11.873 -20.235 1.00 97.44 288 SER A O 1
ATOM 2150 N N . ASP A 1 289 ? 21.173 -11.420 -18.513 1.00 97.81 289 ASP A N 1
ATOM 2151 C CA . ASP A 1 289 ? 20.391 -10.267 -18.055 1.00 97.81 289 ASP A CA 1
ATOM 2152 C C . ASP A 1 289 ? 20.361 -9.142 -19.101 1.00 97.81 289 ASP A C 1
ATOM 2154 O O . ASP A 1 289 ? 19.340 -8.478 -19.258 1.00 97.81 289 ASP A O 1
ATOM 2158 N N . THR A 1 290 ? 21.415 -9.015 -19.913 1.00 98.06 290 THR A N 1
ATOM 2159 C CA . THR A 1 290 ? 21.432 -8.105 -21.064 1.00 98.06 290 THR A CA 1
ATOM 2160 C C . THR A 1 290 ? 20.421 -8.488 -22.133 1.00 98.06 290 THR A C 1
ATOM 2162 O O . THR A 1 290 ? 19.701 -7.627 -22.635 1.00 98.06 290 THR A O 1
ATOM 2165 N N . LEU A 1 291 ? 20.300 -9.780 -22.446 1.00 98.00 291 LEU A N 1
ATOM 2166 C CA . LEU A 1 291 ? 19.291 -10.237 -23.398 1.00 98.00 291 LEU A CA 1
ATOM 2167 C C . LEU A 1 291 ? 17.875 -10.119 -22.822 1.00 98.00 291 LEU A C 1
ATOM 2169 O O . LEU A 1 291 ? 16.961 -9.776 -23.564 1.00 98.00 291 LEU A O 1
ATOM 2173 N N . LYS A 1 292 ? 17.682 -10.337 -21.513 1.00 98.19 292 LYS A N 1
ATOM 2174 C CA . LYS A 1 292 ? 16.388 -10.097 -20.845 1.00 98.19 292 LYS A CA 1
ATOM 2175 C C . LYS A 1 292 ? 15.972 -8.634 -20.919 1.00 98.19 292 LYS A C 1
ATOM 2177 O O . LYS A 1 292 ? 14.802 -8.368 -21.189 1.00 98.19 292 LYS A O 1
ATOM 2182 N N . ALA A 1 293 ? 16.908 -7.716 -20.672 1.00 98.12 293 ALA A N 1
ATOM 2183 C CA . ALA A 1 293 ? 16.664 -6.281 -20.728 1.00 98.12 293 ALA A CA 1
ATOM 2184 C C . ALA A 1 293 ? 16.332 -5.832 -22.156 1.00 98.12 293 ALA A C 1
ATOM 2186 O O . ALA A 1 293 ? 15.278 -5.240 -22.378 1.00 98.12 293 ALA A O 1
ATOM 2187 N N . ALA A 1 294 ? 17.163 -6.206 -23.133 1.00 98.06 294 ALA A N 1
ATOM 2188 C CA . ALA A 1 294 ? 16.928 -5.896 -24.541 1.00 98.06 294 ALA A CA 1
ATOM 2189 C C . ALA A 1 294 ? 15.614 -6.513 -25.060 1.00 98.06 294 ALA A C 1
ATOM 2191 O O . ALA A 1 294 ? 14.856 -5.839 -25.751 1.00 98.06 294 ALA A O 1
ATOM 2192 N N . PHE A 1 295 ? 15.280 -7.749 -24.671 1.00 98.00 295 PHE A N 1
ATOM 2193 C CA . PHE A 1 295 ? 13.985 -8.354 -24.996 1.00 98.00 295 PHE A CA 1
ATOM 2194 C C . PHE A 1 295 ? 12.814 -7.568 -24.389 1.00 98.00 295 PHE A C 1
ATOM 2196 O O . PHE A 1 295 ? 11.832 -7.306 -25.083 1.00 98.00 295 PHE A O 1
ATOM 2203 N N . GLY A 1 296 ? 12.936 -7.153 -23.122 1.00 96.50 296 GLY A N 1
ATOM 2204 C CA . GLY A 1 296 ? 11.987 -6.255 -22.459 1.00 96.50 296 GLY A CA 1
ATOM 2205 C C . GLY A 1 296 ? 11.743 -4.983 -23.266 1.00 96.50 296 GLY A C 1
ATOM 2206 O O . GLY A 1 296 ? 10.600 -4.667 -23.592 1.00 96.50 296 GLY A O 1
ATOM 2207 N N . MET A 1 297 ? 12.829 -4.323 -23.672 1.00 97.31 297 MET A N 1
ATOM 2208 C CA . MET A 1 297 ? 12.785 -3.118 -24.499 1.00 97.31 297 MET A CA 1
ATOM 2209 C C . MET A 1 297 ? 12.105 -3.370 -25.849 1.00 97.31 297 MET A C 1
ATOM 2211 O O . MET A 1 297 ? 11.206 -2.617 -26.209 1.00 97.31 297 MET A O 1
ATOM 2215 N N . VAL A 1 298 ? 12.459 -4.436 -26.576 1.00 96.75 298 VAL A N 1
ATOM 2216 C CA . VAL A 1 298 ? 11.831 -4.759 -27.873 1.00 96.75 298 VAL A CA 1
ATOM 2217 C C . VAL A 1 298 ? 10.330 -5.008 -27.727 1.00 96.75 298 VAL A C 1
ATOM 2219 O O . VAL A 1 298 ? 9.532 -4.456 -28.485 1.00 96.75 298 VAL A O 1
ATOM 2222 N N . MET A 1 299 ? 9.925 -5.805 -26.736 1.00 93.69 299 MET A N 1
ATOM 2223 C CA . MET A 1 299 ? 8.515 -6.131 -26.493 1.00 93.69 299 MET A CA 1
ATOM 2224 C C . MET A 1 299 ? 7.660 -4.883 -26.236 1.00 93.69 299 MET A C 1
ATOM 2226 O O . MET A 1 299 ? 6.494 -4.855 -26.627 1.00 93.69 299 MET A O 1
ATOM 2230 N N . TRP A 1 300 ? 8.231 -3.878 -25.569 1.00 91.31 300 TRP A N 1
ATOM 2231 C CA . TRP A 1 300 ? 7.559 -2.624 -25.214 1.00 91.31 300 TRP A CA 1
ATOM 2232 C C . TRP A 1 300 ? 7.877 -1.479 -26.192 1.00 91.31 300 TRP A C 1
ATOM 2234 O O . TRP A 1 300 ? 7.524 -0.334 -25.942 1.00 91.31 300 TRP A O 1
ATOM 2244 N N . GLY A 1 301 ? 8.504 -1.768 -27.338 1.00 92.94 301 GLY A N 1
ATOM 2245 C CA . GLY A 1 301 ? 8.720 -0.785 -28.404 1.00 92.94 301 GLY A CA 1
ATOM 2246 C C . GLY A 1 301 ? 9.866 0.205 -28.165 1.00 92.94 301 GLY A C 1
ATOM 2247 O O . GLY A 1 301 ? 9.941 1.219 -28.854 1.00 92.94 301 GLY A O 1
ATOM 2248 N N . PHE A 1 302 ? 10.773 -0.096 -27.236 1.00 96.06 302 PHE A N 1
ATOM 2249 C CA . PHE A 1 302 ? 11.968 0.698 -26.922 1.00 96.06 302 PHE A CA 1
ATOM 2250 C C . PHE A 1 302 ? 13.237 0.220 -27.624 1.00 96.06 302 PHE A C 1
ATOM 2252 O O . PHE A 1 302 ? 14.344 0.624 -27.272 1.00 96.06 302 PHE A O 1
ATOM 2259 N N . GLY A 1 303 ? 13.093 -0.649 -28.614 1.00 95.69 303 GLY A N 1
ATOM 2260 C CA . GLY A 1 303 ? 14.190 -1.028 -29.478 1.00 95.69 303 GLY A CA 1
ATOM 2261 C C . GLY A 1 303 ? 13.796 -2.100 -30.472 1.00 95.69 303 GLY A C 1
ATOM 2262 O O . GLY A 1 303 ? 12.672 -2.604 -30.480 1.00 95.69 303 GLY A O 1
ATOM 2263 N N . GLU A 1 304 ? 14.757 -2.457 -31.304 1.00 96.38 304 GLU A N 1
ATOM 2264 C CA . GLU A 1 304 ? 14.641 -3.491 -32.317 1.00 96.38 304 GLU A CA 1
ATOM 2265 C C . GLU A 1 304 ? 15.938 -4.296 -32.396 1.00 96.38 304 GLU A C 1
ATOM 2267 O O . GLU A 1 304 ? 17.027 -3.791 -32.117 1.00 96.38 304 GLU A O 1
ATOM 2272 N N . VAL A 1 305 ? 15.818 -5.567 -32.772 1.00 96.56 305 VAL A N 1
ATOM 2273 C CA . VAL A 1 305 ? 16.964 -6.439 -33.036 1.00 96.56 305 VAL A CA 1
ATOM 2274 C C . VAL A 1 305 ? 17.046 -6.725 -34.532 1.00 96.56 305 VAL A C 1
ATOM 2276 O O . VAL A 1 305 ? 16.045 -7.040 -35.180 1.00 96.56 305 VAL A O 1
ATOM 2279 N N . ALA A 1 306 ? 18.239 -6.580 -35.095 1.00 93.75 306 ALA A N 1
ATOM 2280 C CA . ALA A 1 306 ? 18.508 -6.888 -36.489 1.00 93.75 306 ALA A CA 1
ATOM 2281 C C . ALA A 1 306 ? 18.815 -8.382 -36.685 1.00 93.75 306 ALA A C 1
ATOM 2283 O O . A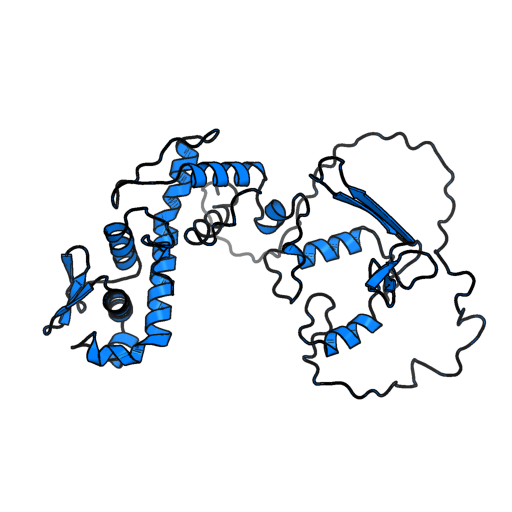LA A 1 306 ? 19.138 -9.110 -35.748 1.00 93.75 306 ALA A O 1
ATOM 2284 N N . GLU A 1 307 ? 18.776 -8.846 -37.938 1.00 89.88 307 GLU A N 1
ATOM 2285 C CA . GLU A 1 307 ? 19.043 -10.254 -38.281 1.00 89.88 307 GLU A CA 1
ATOM 2286 C C . GLU A 1 307 ? 20.445 -10.736 -37.862 1.00 89.88 307 GLU A C 1
ATOM 2288 O O . GLU A 1 307 ? 20.655 -11.934 -37.669 1.00 89.88 307 GLU A O 1
ATOM 2293 N N . ASP A 1 308 ? 21.407 -9.819 -37.729 1.00 89.75 308 ASP A N 1
ATOM 2294 C CA . ASP A 1 308 ? 22.770 -10.110 -37.276 1.00 89.75 308 ASP A CA 1
ATOM 2295 C C . ASP A 1 308 ? 22.917 -10.157 -35.745 1.00 89.75 308 ASP A C 1
ATOM 2297 O O . ASP A 1 308 ? 24.005 -10.447 -35.248 1.00 89.75 308 ASP A O 1
ATOM 2301 N N . GLY A 1 309 ? 21.829 -9.921 -35.005 1.00 90.81 309 GLY A N 1
ATOM 2302 C CA . GLY A 1 309 ? 21.794 -9.907 -33.545 1.00 90.81 309 GLY A CA 1
ATOM 2303 C C . GLY A 1 309 ? 22.169 -8.570 -32.910 1.00 90.81 309 GLY A C 1
ATOM 2304 O O . GLY A 1 309 ? 22.136 -8.480 -31.680 1.00 90.81 309 GLY A O 1
ATOM 2305 N N . SER A 1 310 ? 22.496 -7.539 -33.697 1.00 93.94 310 SER A N 1
ATOM 2306 C CA . SER A 1 310 ? 22.687 -6.189 -33.160 1.00 93.94 310 SER A CA 1
ATOM 2307 C C . SER A 1 310 ? 21.362 -5.605 -32.674 1.00 93.94 310 SER A C 1
ATOM 2309 O O . SER A 1 310 ? 20.311 -5.802 -33.287 1.00 93.94 310 SER A O 1
ATOM 2311 N N . PHE A 1 311 ? 21.407 -4.896 -31.550 1.00 97.81 311 PHE A N 1
ATOM 2312 C CA . PHE A 1 311 ? 20.246 -4.230 -30.968 1.00 97.81 311 PHE A CA 1
ATOM 2313 C C . PHE A 1 311 ? 20.361 -2.726 -31.169 1.00 97.81 311 PHE A C 1
ATOM 2315 O O . PHE A 1 311 ? 21.437 -2.161 -30.979 1.00 97.81 311 PHE A O 1
ATOM 2322 N N . THR A 1 312 ? 19.266 -2.082 -31.561 1.00 97.88 312 THR A N 1
ATOM 2323 C CA . THR A 1 312 ? 19.163 -0.622 -31.627 1.00 97.88 312 THR A CA 1
ATOM 2324 C C . THR A 1 312 ? 18.030 -0.173 -30.722 1.00 97.88 312 THR A C 1
ATOM 2326 O O . THR A 1 312 ? 16.910 -0.661 -30.857 1.00 97.88 312 THR A O 1
ATOM 2329 N N . ASP A 1 313 ? 18.320 0.728 -29.790 1.00 97.25 313 ASP A N 1
ATOM 2330 C CA . ASP A 1 313 ? 17.313 1.263 -28.877 1.00 97.25 313 ASP A CA 1
ATOM 2331 C C . ASP A 1 313 ? 16.454 2.360 -29.543 1.00 97.25 313 ASP A C 1
ATOM 2333 O O . ASP A 1 313 ? 16.726 2.810 -30.661 1.00 97.25 313 ASP A O 1
ATOM 2337 N N . ALA A 1 314 ? 15.391 2.801 -28.870 1.00 94.75 314 ALA A N 1
ATOM 2338 C CA . ALA A 1 314 ? 14.489 3.832 -29.389 1.00 94.75 314 ALA A CA 1
ATOM 2339 C C . ALA A 1 314 ? 15.145 5.218 -29.521 1.00 94.75 314 ALA A C 1
ATOM 2341 O O . ALA A 1 314 ? 14.639 6.067 -30.261 1.00 94.75 314 ALA A O 1
ATOM 2342 N N . LEU A 1 315 ? 16.275 5.447 -28.848 1.00 94.25 315 LEU A N 1
ATOM 2343 C CA . LEU A 1 315 ? 17.077 6.665 -28.985 1.00 94.25 315 LEU A CA 1
ATOM 2344 C C . LEU A 1 315 ? 18.084 6.591 -30.147 1.00 94.25 315 LEU A C 1
ATOM 2346 O O . LEU A 1 315 ? 18.712 7.600 -30.482 1.00 94.25 315 LEU A O 1
ATOM 2350 N N . GLY A 1 316 ? 18.197 5.437 -30.810 1.00 94.69 316 GLY A N 1
ATOM 2351 C CA . GLY A 1 316 ? 19.065 5.205 -31.962 1.00 94.69 316 GLY A CA 1
ATOM 2352 C C . GLY A 1 316 ? 20.490 4.772 -31.605 1.00 94.69 316 GLY A C 1
ATOM 2353 O O . GLY A 1 316 ? 21.362 4.791 -32.480 1.00 94.69 316 GLY A O 1
ATOM 2354 N N . ASN A 1 317 ? 20.751 4.392 -30.353 1.00 96.06 317 ASN A N 1
ATOM 2355 C CA . ASN A 1 317 ? 22.021 3.800 -29.939 1.00 96.06 317 ASN A CA 1
ATOM 2356 C C . ASN A 1 317 ? 22.065 2.330 -30.359 1.00 96.06 317 ASN A C 1
ATOM 2358 O O . ASN A 1 317 ? 21.081 1.610 -30.218 1.00 96.06 317 ASN A O 1
ATOM 2362 N N . SER A 1 318 ? 23.217 1.878 -30.857 1.00 96.38 318 SER A N 1
ATOM 2363 C CA . SER A 1 318 ? 23.409 0.501 -31.317 1.00 96.38 318 SER A CA 1
ATOM 2364 C C . SER A 1 318 ? 24.365 -0.250 -30.398 1.00 96.38 318 SER A C 1
ATOM 2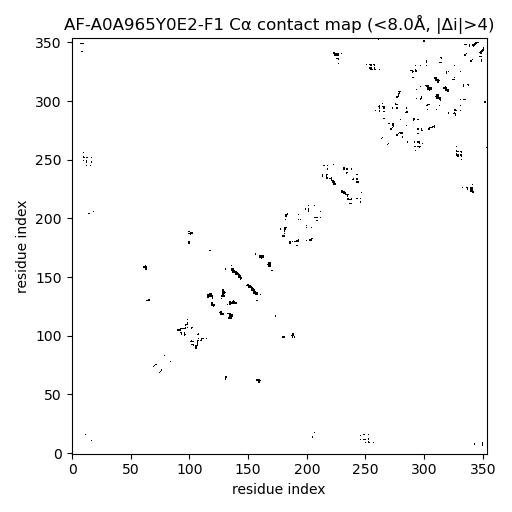366 O O . SER A 1 318 ? 25.399 0.294 -30.007 1.00 96.38 318 SER A O 1
ATOM 2368 N N . TYR A 1 319 ? 24.010 -1.495 -30.089 1.00 97.00 319 TYR A N 1
ATOM 2369 C CA . TYR A 1 319 ? 24.679 -2.365 -29.131 1.00 97.00 319 TYR A CA 1
ATOM 2370 C C . TYR A 1 319 ? 25.000 -3.719 -29.771 1.00 97.00 319 TYR A C 1
ATOM 2372 O O . TYR A 1 319 ? 24.142 -4.353 -30.400 1.00 97.00 319 TYR A O 1
ATOM 2380 N N . ASP A 1 320 ? 26.222 -4.195 -29.549 1.00 95.12 320 ASP A N 1
ATOM 2381 C CA . ASP A 1 320 ? 26.582 -5.601 -29.713 1.00 95.12 320 ASP A CA 1
ATOM 2382 C C . ASP A 1 320 ? 26.254 -6.327 -28.404 1.00 95.12 320 ASP A C 1
ATOM 2384 O O . ASP A 1 320 ? 27.023 -6.266 -27.450 1.00 95.12 320 ASP A O 1
ATOM 2388 N N . LEU A 1 321 ? 25.121 -7.031 -28.334 1.00 94.56 321 LEU A N 1
ATOM 2389 C CA . LEU A 1 321 ? 24.654 -7.668 -27.091 1.00 94.56 321 LEU A CA 1
ATOM 2390 C C . LEU A 1 321 ? 25.573 -8.792 -26.568 1.00 94.56 321 LEU A C 1
ATOM 2392 O O . LEU A 1 321 ? 25.339 -9.313 -25.475 1.00 94.56 321 LEU A O 1
ATOM 2396 N N . ALA A 1 322 ? 26.612 -9.182 -27.318 1.00 89.75 322 ALA A N 1
ATOM 2397 C CA . ALA A 1 322 ? 27.652 -10.085 -26.831 1.00 89.75 322 ALA A CA 1
ATOM 2398 C C . ALA A 1 322 ? 28.796 -9.361 -26.092 1.00 89.75 322 ALA A C 1
ATOM 2400 O O . ALA A 1 322 ? 29.537 -10.007 -25.344 1.00 89.75 322 ALA A O 1
ATOM 2401 N N . ALA A 1 323 ? 28.967 -8.054 -26.308 1.00 91.81 323 ALA A N 1
ATOM 2402 C CA . ALA A 1 323 ? 30.068 -7.251 -25.771 1.00 91.81 323 ALA A CA 1
ATOM 2403 C C . ALA A 1 323 ? 29.599 -6.076 -24.898 1.00 91.81 323 ALA A C 1
ATOM 2405 O O . ALA A 1 323 ? 30.271 -5.733 -23.922 1.00 91.81 323 ALA A O 1
ATOM 2406 N N . ASP A 1 324 ? 28.460 -5.486 -25.240 1.00 96.38 324 ASP A N 1
ATOM 2407 C CA . ASP A 1 324 ? 27.864 -4.335 -24.580 1.00 96.38 324 ASP A CA 1
ATOM 2408 C C . ASP A 1 324 ? 26.832 -4.768 -23.536 1.00 96.38 324 ASP A C 1
ATOM 2410 O O . ASP A 1 324 ? 26.265 -5.858 -23.584 1.00 96.38 324 ASP A O 1
ATOM 2414 N N . THR A 1 325 ? 26.588 -3.892 -22.562 1.00 95.88 325 THR A N 1
ATOM 2415 C CA . THR A 1 325 ? 25.578 -4.106 -21.523 1.00 95.88 325 THR A CA 1
ATOM 2416 C C . THR A 1 325 ? 24.342 -3.279 -21.836 1.00 95.88 325 THR A C 1
ATOM 2418 O O . THR A 1 325 ? 24.417 -2.057 -21.931 1.00 95.88 325 THR A O 1
ATOM 2421 N N . VAL A 1 326 ? 23.206 -3.960 -21.948 1.00 97.75 326 VAL A N 1
ATOM 2422 C CA . VAL A 1 326 ? 21.872 -3.362 -21.842 1.00 97.75 326 VAL A CA 1
ATOM 2423 C C . VAL A 1 326 ? 21.308 -3.792 -20.497 1.00 97.75 326 VAL A C 1
ATOM 2425 O O . VAL A 1 326 ? 21.387 -4.968 -20.144 1.00 97.75 326 VAL A O 1
ATOM 2428 N N . ASP A 1 327 ? 20.793 -2.850 -19.723 1.00 97.44 327 ASP A N 1
ATOM 2429 C CA . ASP A 1 327 ? 20.234 -3.093 -18.397 1.00 97.44 327 ASP A CA 1
ATOM 2430 C C . ASP A 1 327 ? 19.044 -2.158 -18.130 1.00 97.44 327 ASP A C 1
ATOM 2432 O O . ASP A 1 327 ? 18.603 -1.409 -19.006 1.00 97.44 327 ASP A O 1
ATOM 2436 N N . ALA A 1 328 ? 18.502 -2.207 -16.913 1.00 96.75 328 ALA A N 1
ATOM 2437 C CA . ALA A 1 328 ? 17.386 -1.359 -16.512 1.00 96.75 328 ALA A CA 1
ATOM 2438 C C . ALA A 1 328 ? 17.703 0.149 -16.570 1.00 96.75 328 ALA A C 1
ATOM 2440 O O . ALA A 1 328 ? 16.782 0.945 -16.732 1.00 96.75 328 ALA A O 1
ATOM 2441 N N . SER A 1 329 ? 18.976 0.554 -16.485 1.00 95.88 329 SER A N 1
ATOM 2442 C CA . SER A 1 329 ? 19.379 1.960 -16.622 1.00 95.88 329 SER A CA 1
ATOM 2443 C C . SER A 1 329 ? 19.260 2.420 -18.066 1.00 95.88 329 SER A C 1
ATOM 2445 O O . SER A 1 329 ? 18.621 3.435 -18.329 1.00 95.88 329 SER A O 1
ATOM 2447 N N . VAL A 1 330 ? 19.776 1.624 -19.007 1.00 96.75 330 VAL A N 1
ATOM 2448 C CA . VAL A 1 330 ? 19.615 1.884 -20.451 1.00 96.75 330 VAL A CA 1
ATOM 2449 C C . VAL A 1 330 ? 18.135 1.919 -20.831 1.00 96.75 330 VAL A C 1
ATOM 2451 O O . VAL A 1 330 ? 17.694 2.770 -21.607 1.00 96.75 330 VAL A O 1
ATOM 2454 N N . TYR A 1 331 ? 17.338 1.018 -20.256 1.00 96.19 331 TYR A N 1
ATOM 2455 C CA . TYR A 1 331 ? 15.904 1.016 -20.498 1.00 96.19 331 TYR A CA 1
ATOM 2456 C C . TYR A 1 331 ? 15.228 2.268 -19.905 1.00 96.19 331 TYR A C 1
ATOM 2458 O O . TYR A 1 331 ? 14.467 2.944 -20.599 1.00 96.19 331 TYR A O 1
ATOM 2466 N N . TRP A 1 332 ? 15.551 2.656 -18.669 1.00 94.38 332 TRP A N 1
ATOM 2467 C CA . TRP A 1 332 ? 15.029 3.893 -18.086 1.00 94.38 332 TRP A CA 1
ATOM 2468 C C . TRP A 1 332 ? 15.374 5.133 -18.927 1.00 94.38 332 TRP A C 1
ATOM 2470 O O . TRP A 1 332 ? 14.490 5.950 -19.189 1.00 94.38 332 TRP A O 1
ATOM 2480 N N . GLU A 1 333 ? 16.609 5.238 -19.426 1.00 93.69 333 GLU A N 1
ATOM 2481 C CA . GLU A 1 333 ? 17.035 6.310 -20.337 1.00 93.69 333 GLU A CA 1
ATOM 2482 C C . GLU A 1 333 ? 16.171 6.369 -21.607 1.00 93.69 333 GLU A C 1
ATOM 2484 O O . GLU A 1 333 ? 15.786 7.450 -22.055 1.00 93.69 333 GLU A O 1
ATOM 2489 N N . ASN A 1 334 ? 15.799 5.214 -22.159 1.00 94.19 334 ASN A N 1
ATOM 2490 C CA . ASN A 1 334 ? 14.915 5.131 -23.320 1.00 94.19 334 ASN A CA 1
ATOM 2491 C C . ASN A 1 334 ? 13.467 5.533 -22.990 1.00 94.19 334 ASN A C 1
ATOM 2493 O O . ASN A 1 334 ? 12.832 6.240 -23.780 1.00 94.19 334 ASN A O 1
ATOM 2497 N N . ILE A 1 335 ? 12.950 5.139 -21.821 1.00 92.25 335 ILE A N 1
ATOM 2498 C CA . ILE A 1 335 ? 11.614 5.534 -21.342 1.00 92.25 335 ILE A CA 1
ATOM 2499 C C . ILE A 1 335 ? 11.543 7.054 -21.172 1.00 92.25 335 ILE A C 1
ATOM 2501 O O . ILE A 1 335 ? 10.664 7.704 -21.745 1.00 92.25 335 ILE A O 1
ATOM 2505 N N . ILE A 1 336 ? 12.487 7.635 -20.430 1.00 89.38 336 ILE A N 1
ATOM 2506 C CA . ILE A 1 336 ? 12.515 9.080 -20.184 1.00 89.38 336 ILE A CA 1
ATOM 2507 C C . ILE A 1 336 ? 12.867 9.867 -21.451 1.00 89.38 336 ILE A C 1
ATOM 2509 O O . ILE A 1 336 ? 12.347 10.957 -21.656 1.00 89.38 336 ILE A O 1
ATOM 2513 N N . GLY A 1 337 ? 13.690 9.321 -22.347 1.00 90.56 337 GLY A N 1
ATOM 2514 C CA . GLY A 1 337 ? 13.977 9.932 -23.646 1.00 90.56 337 GLY A CA 1
ATOM 2515 C C . GLY A 1 337 ? 12.765 9.962 -24.580 1.00 90.56 337 GLY A C 1
ATOM 2516 O O . GLY A 1 337 ? 12.619 10.902 -25.358 1.00 90.56 337 GLY A O 1
ATOM 2517 N N . SER A 1 338 ? 11.866 8.982 -24.470 1.00 89.00 338 SER A N 1
ATOM 2518 C CA . SER A 1 338 ? 10.657 8.906 -25.302 1.00 89.00 338 SER A CA 1
ATOM 2519 C C . SER A 1 338 ? 9.519 9.788 -24.782 1.00 89.00 338 SER A C 1
ATOM 2521 O O . SER A 1 338 ? 8.789 10.388 -25.573 1.00 89.00 338 SER A O 1
ATOM 2523 N N . TYR A 1 339 ? 9.364 9.883 -23.459 1.00 87.44 339 TYR A N 1
ATOM 2524 C CA . TYR A 1 339 ? 8.230 10.570 -22.824 1.00 87.44 339 TYR A CA 1
ATOM 2525 C C . TYR A 1 339 ? 8.597 11.870 -22.100 1.00 87.44 339 TYR A C 1
ATOM 2527 O O . TYR A 1 339 ? 7.708 12.579 -21.613 1.00 87.44 339 TYR A O 1
ATOM 2535 N N . GLY A 1 340 ? 9.885 12.196 -22.001 1.00 86.31 340 GLY A N 1
ATOM 2536 C CA . GLY A 1 340 ? 10.375 13.234 -21.101 1.00 86.31 340 GLY A CA 1
ATOM 2537 C C . GLY A 1 340 ? 9.929 12.950 -19.669 1.00 86.31 340 GLY A C 1
ATOM 2538 O O . GLY A 1 340 ? 9.800 11.805 -19.243 1.00 86.31 340 GLY A O 1
ATOM 2539 N N . TYR A 1 341 ? 9.594 14.008 -18.939 1.00 85.12 341 TYR A N 1
ATOM 2540 C CA . TYR A 1 341 ? 9.022 13.900 -17.596 1.00 85.12 341 TYR A CA 1
ATOM 2541 C C . TYR A 1 341 ? 7.479 13.858 -17.590 1.00 85.12 341 TYR A C 1
ATOM 2543 O O . TYR A 1 341 ? 6.844 14.201 -16.588 1.00 85.12 341 TYR A O 1
ATOM 2551 N N . ASN A 1 342 ? 6.837 13.463 -18.698 1.00 82.75 342 ASN A N 1
ATOM 2552 C CA . ASN A 1 342 ? 5.382 13.321 -18.741 1.00 82.75 342 ASN A CA 1
ATOM 2553 C C . ASN A 1 342 ? 4.937 12.104 -17.917 1.00 82.75 342 ASN A C 1
ATOM 2555 O O . ASN A 1 342 ? 5.093 10.964 -18.336 1.00 82.75 342 ASN A O 1
ATOM 2559 N N . LEU A 1 343 ? 4.321 12.339 -16.758 1.00 79.31 343 LEU A N 1
ATOM 2560 C CA . LEU A 1 343 ? 3.829 11.290 -15.854 1.00 79.31 343 LEU A CA 1
ATOM 2561 C C . LEU A 1 343 ? 2.337 10.961 -16.055 1.00 79.31 343 LEU A C 1
ATOM 2563 O O . LEU A 1 343 ? 1.691 10.413 -15.157 1.00 79.31 343 LEU A O 1
ATOM 2567 N N . SER A 1 344 ? 1.732 11.351 -17.179 1.00 77.88 344 SER A N 1
ATOM 2568 C CA . SER A 1 344 ? 0.315 11.067 -17.430 1.00 77.88 344 SER A CA 1
ATOM 2569 C C . SER A 1 344 ? 0.061 9.560 -17.618 1.00 77.88 344 SER A C 1
ATOM 2571 O O . SER A 1 344 ? 0.872 8.842 -18.194 1.00 77.88 344 SER A O 1
ATOM 2573 N N . ASP A 1 345 ? -1.100 9.084 -17.160 1.00 74.56 345 ASP A N 1
ATOM 2574 C CA . ASP A 1 345 ? -1.573 7.712 -17.413 1.00 74.56 345 ASP A CA 1
ATOM 2575 C C . ASP A 1 345 ? -2.048 7.488 -18.864 1.00 74.56 345 ASP A C 1
ATOM 2577 O O . ASP A 1 345 ? -2.372 6.363 -19.237 1.00 74.56 345 ASP A O 1
ATOM 2581 N N . ALA A 1 346 ? -2.189 8.556 -19.655 1.00 76.88 346 ALA A N 1
ATOM 2582 C CA . ALA A 1 346 ? -2.789 8.494 -20.986 1.00 76.88 346 ALA A CA 1
ATOM 2583 C C . ALA A 1 346 ? -1.748 8.360 -22.104 1.00 76.88 346 ALA A C 1
ATOM 2585 O O . ALA A 1 346 ? -2.021 7.705 -23.105 1.00 76.88 346 ALA A O 1
ATOM 2586 N N . ASP A 1 347 ? -0.602 9.019 -21.943 1.00 78.56 347 ASP A N 1
ATOM 2587 C CA . ASP A 1 347 ? 0.433 9.174 -22.971 1.00 78.56 347 ASP A CA 1
ATOM 2588 C C . ASP A 1 347 ? 1.831 9.460 -22.384 1.00 78.56 347 ASP A C 1
ATOM 2590 O O . ASP A 1 347 ? 2.706 9.960 -23.088 1.00 78.56 347 ASP A O 1
ATOM 2594 N N . GLY A 1 348 ? 2.028 9.217 -21.085 1.00 80.69 348 GLY A N 1
ATOM 2595 C CA . GLY A 1 348 ? 3.291 9.456 -20.385 1.00 80.69 348 GLY A CA 1
ATOM 2596 C C . GLY A 1 348 ? 3.949 8.171 -19.887 1.00 80.69 348 GLY A C 1
ATOM 2597 O O . GLY A 1 348 ? 3.464 7.078 -20.142 1.00 80.69 348 GLY A O 1
ATOM 2598 N N . ILE A 1 349 ? 5.012 8.306 -19.093 1.00 84.81 349 ILE A N 1
ATOM 2599 C CA . ILE A 1 349 ? 5.778 7.206 -18.476 1.00 84.81 349 ILE A CA 1
ATOM 2600 C C . ILE A 1 349 ? 4.863 6.204 -17.767 1.00 84.81 349 ILE A C 1
ATOM 2602 O O . ILE A 1 349 ? 5.046 4.994 -17.850 1.00 84.81 349 ILE A O 1
ATOM 2606 N N . ASN A 1 350 ? 3.839 6.712 -17.080 1.00 77.38 350 ASN A N 1
ATOM 2607 C CA . ASN A 1 350 ? 2.893 5.869 -16.373 1.00 77.38 350 ASN A CA 1
ATOM 2608 C C . ASN A 1 350 ? 2.058 4.995 -17.314 1.00 77.38 350 ASN A C 1
ATOM 2610 O O . ASN A 1 350 ? 1.414 4.089 -16.818 1.00 77.38 350 ASN A O 1
ATOM 2614 N N . TYR A 1 351 ? 2.026 5.217 -18.626 1.00 77.94 351 TYR A N 1
ATOM 2615 C CA . TYR A 1 351 ? 1.345 4.332 -19.571 1.00 77.94 351 TYR A CA 1
ATOM 2616 C C . TYR A 1 351 ? 2.039 2.968 -19.719 1.00 77.94 351 TYR A C 1
ATOM 2618 O O . TYR A 1 351 ? 1.350 1.965 -19.894 1.00 77.94 351 TYR A O 1
ATOM 2626 N N . GLU A 1 352 ? 3.364 2.905 -19.552 1.00 72.00 352 GLU A N 1
ATOM 2627 C CA . GLU A 1 352 ? 4.221 1.730 -19.807 1.00 72.00 352 GLU A CA 1
ATOM 2628 C C . GLU A 1 352 ? 4.057 0.568 -18.798 1.00 72.00 352 GLU A C 1
ATOM 2630 O O . GLU A 1 352 ? 4.938 -0.276 -18.646 1.00 72.00 352 GLU A O 1
ATOM 2635 N N . LYS A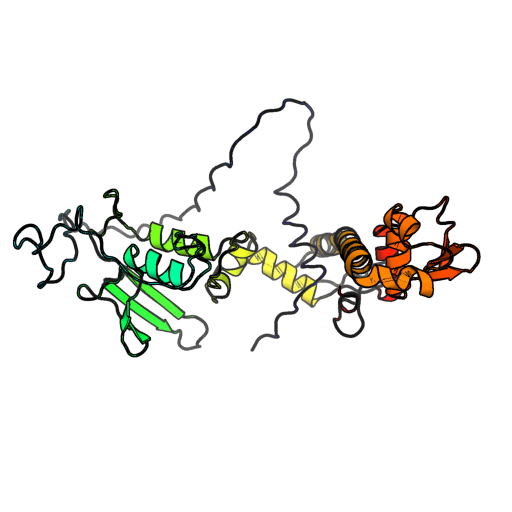 1 353 ? 2.930 0.510 -18.074 1.00 65.25 353 LYS A N 1
ATOM 2636 C CA . LYS A 1 353 ? 2.705 -0.378 -16.919 1.00 65.25 353 LYS A CA 1
ATOM 2637 C C . LYS A 1 353 ? 2.876 -1.863 -17.276 1.00 65.25 353 LYS A C 1
ATOM 2639 O O . LYS A 1 353 ? 2.308 -2.337 -18.260 1.00 65.25 353 LYS A O 1
ATOM 2644 N N . ALA A 1 354 ? 3.567 -2.583 -16.392 1.00 53.31 354 ALA A N 1
ATOM 2645 C CA . ALA A 1 354 ? 3.510 -4.039 -16.249 1.00 53.31 354 ALA A CA 1
ATOM 2646 C C . ALA A 1 354 ? 2.166 -4.500 -15.645 1.00 53.31 354 ALA A C 1
ATOM 2648 O O . ALA A 1 354 ? 1.709 -3.866 -14.660 1.00 53.31 354 ALA A O 1
#

Mean predicted aligned error: 13.22 Å

Radius of gyration: 29.68 Å; Cα contacts (8 Å, |Δi|>4): 401; chains: 1; bounding box: 66×59×85 Å

Solvent-accessible surface area (backbone atoms only — not comparable to full-atom values): 21746 Å² total; per-residue (Å²): 136,78,83,77,86,84,84,66,58,56,60,49,34,50,54,58,51,70,54,76,61,91,73,73,85,75,89,75,92,77,93,77,94,74,94,77,78,91,75,81,81,82,78,81,86,71,77,82,76,85,69,81,78,75,89,70,81,94,65,84,84,67,57,67,68,40,94,80,59,84,50,58,90,81,51,70,66,98,67,52,79,92,79,49,82,87,85,81,90,75,74,84,62,78,77,35,68,44,90,73,52,31,85,34,75,50,21,45,58,57,33,58,74,78,56,77,40,62,56,28,64,49,101,84,65,48,78,42,53,22,67,86,44,85,24,45,18,35,39,71,50,80,47,67,44,96,85,69,81,50,73,51,77,50,74,42,68,47,44,76,46,54,49,98,89,63,53,73,59,54,73,65,56,57,50,48,53,52,47,54,50,37,38,74,81,57,83,44,78,68,66,62,61,76,52,94,50,91,63,43,67,30,58,45,66,73,45,54,67,68,56,52,52,47,51,53,30,38,64,71,50,42,56,38,51,50,66,98,47,76,42,73,58,85,23,80,97,48,55,70,68,59,50,50,55,60,58,63,35,46,64,65,30,37,26,54,51,34,39,51,36,24,54,46,38,60,76,75,44,52,86,46,28,70,81,71,40,38,72,48,46,58,72,58,30,77,75,28,69,35,46,36,29,48,48,30,30,34,79,72,67,40,28,49,56,38,87,88,50,40,35,32,39,66,83,68,53,74,40,50,71,92,79,47,87,41,40,34,58,60,46,28,52,40,50,30,59,73,36,31,54,37,67,42,71,85,81,16,60,51,50,75,67,117